Protein AF-0000000086117243 (afdb_homodimer)

Foldseek 3Di:
DDPPPPPPPPPPPPVPPVFDKAFPVRCVVPVVVQCCVVVHPPDDPCVDCQNVCVVVVVVVVVVCVVVVHDDDQLADDQLVPFDPPDDPLRNFQQHWDWDWDADPQKPVRTTTAIDGSDQAGADPVRSHGDNQKGKDFDWDKDKIWGWDADPPHRRIIGTDIDIDIGTDHIDIDGDDD/DDPPPPPPPPPPPPVPPVFDKAFPVRCVVCVVVQCCVPVHPVDDPCVDCQNVCVVVVVVVVVVCVVVVHDDDQLADDQLVPFDPPDDPLRNFQQHWDWDWDADPQKPVRTTTAIDGSDQAGADPVRSHGDNQKGKDFDWDKDKIWGWAADPPHRRIIGTDIDIDIGTDHIDIDGDDD

Nearest PDB structures (foldseek):
  3jvf-assembly1_B  TM=7.921E-01  e=5.673E-09  Homo sapiens
  5nan-assembly2_E  TM=7.181E-01  e=2.702E-09  Homo sapiens
  5hi4-assembly1_A  TM=8.465E-01  e=1.102E-07  Homo sapiens
  6hg4-assembly1_A-2  TM=7.283E-01  e=5.557E-08  Homo sapiens
  4hsa-assembly1_A  TM=7.087E-01  e=8.284E-08  Homo sapiens

Solvent-accessible surface area (backbone atoms only — not comparable to full-atom values): 19875 Å² total; per-residue (Å²): 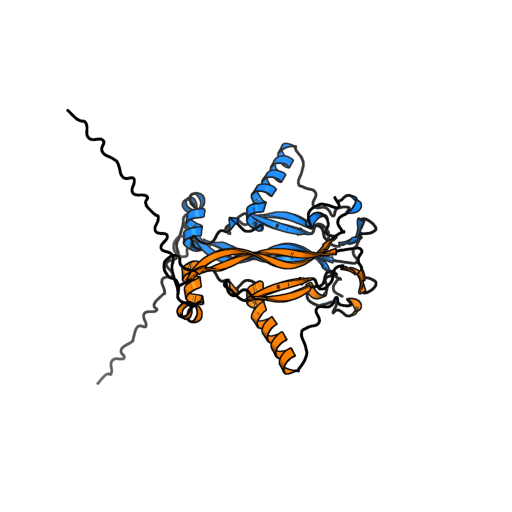136,84,80,77,79,77,78,78,76,76,75,73,74,68,73,73,72,80,69,70,68,38,37,67,68,52,44,72,73,38,44,69,60,49,46,30,69,62,38,21,81,62,58,62,68,67,76,31,64,38,38,57,44,35,65,58,52,51,49,54,52,48,52,30,50,74,70,70,39,72,78,80,82,70,60,59,70,56,51,80,72,41,54,56,78,50,58,67,46,59,31,21,37,24,31,40,49,73,44,78,45,78,41,90,53,33,44,74,35,56,32,37,26,42,40,62,29,37,69,22,22,40,37,85,86,81,15,40,74,35,78,78,28,30,31,41,72,39,68,41,71,44,80,35,32,35,56,37,74,32,96,90,33,92,72,24,29,27,73,42,68,41,77,41,80,40,34,71,40,33,22,37,24,54,61,70,123,135,84,80,77,80,79,78,79,76,77,76,74,75,68,73,73,72,79,70,68,67,38,36,68,68,52,45,71,73,37,44,69,60,48,46,30,71,62,38,22,80,60,58,63,71,68,75,31,65,39,37,56,44,36,66,58,53,51,50,54,53,49,54,30,50,75,69,71,39,72,78,81,81,69,60,60,69,56,52,80,72,42,56,56,79,49,56,68,47,59,30,22,36,23,30,40,48,73,43,80,45,77,40,91,50,34,43,76,36,56,32,36,28,41,40,61,29,37,68,21,21,40,36,85,86,80,14,39,74,35,78,78,29,30,30,41,72,42,69,38,70,44,82,36,32,35,58,37,74,33,95,90,33,91,73,23,29,28,73,43,69,41,76,42,82,39,33,71,41,34,22,38,23,53,59,71,123

Structure (mmCIF, N/CA/C/O backbone):
data_AF-0000000086117243-model_v1
#
loop_
_entity.id
_entity.type
_entity.pdbx_description
1 polymer 'Interleukin 17C'
#
loop_
_atom_site.group_PDB
_atom_site.id
_atom_site.type_symbol
_atom_site.label_atom_id
_atom_site.label_alt_id
_atom_site.label_comp_id
_atom_site.label_asym_id
_atom_site.label_entity_id
_atom_site.label_seq_id
_atom_site.pdbx_PDB_ins_code
_atom_site.Cartn_x
_atom_site.Cartn_y
_atom_site.Cartn_z
_atom_site.occupancy
_atom_site.B_iso_or_equiv
_atom_site.auth_seq_id
_atom_site.auth_comp_id
_atom_site.auth_asym_id
_atom_site.auth_atom_id
_atom_site.pdbx_PDB_model_num
ATOM 1 N N . MET A 1 1 ? 20.203 26.406 63.844 1 31.45 1 MET A N 1
ATOM 2 C CA . MET A 1 1 ? 19.938 27.062 62.562 1 31.45 1 MET A CA 1
ATOM 3 C C . MET A 1 1 ? 19.391 26.062 61.531 1 31.45 1 MET A C 1
ATOM 5 O O . MET A 1 1 ? 20.094 25.125 61.156 1 31.45 1 MET A O 1
ATOM 9 N N . LEU A 1 2 ? 18.062 25.875 61.531 1 35.06 2 LEU A N 1
ATOM 10 C CA . LEU A 1 2 ? 17.234 24.906 60.844 1 35.06 2 LEU A CA 1
ATOM 11 C C . LEU A 1 2 ? 17.203 25.203 59.344 1 35.06 2 LEU A C 1
ATOM 13 O O . LEU A 1 2 ? 16.844 26.297 58.938 1 35.06 2 LEU A O 1
ATOM 17 N N . LYS A 1 3 ? 18.094 24.531 58.531 1 42.69 3 LYS A N 1
ATOM 18 C CA . LYS A 1 3 ? 18.172 24.609 57.062 1 42.69 3 LYS A CA 1
ATOM 19 C C . LYS A 1 3 ? 16.844 24.203 56.406 1 42.69 3 LYS A C 1
ATOM 21 O O . LYS A 1 3 ? 16.344 23.109 56.656 1 42.69 3 LYS A O 1
ATOM 26 N N . GLY A 1 4 ? 15.953 25.188 56.125 1 37.16 4 GLY A N 1
ATOM 27 C CA . GLY A 1 4 ? 14.711 25 55.375 1 37.16 4 GLY A CA 1
ATOM 28 C C . GLY A 1 4 ? 14.906 24.359 54.031 1 37.16 4 GLY A C 1
ATOM 29 O O . GLY A 1 4 ? 15.781 24.766 53.25 1 37.16 4 GLY A O 1
ATOM 30 N N . ARG A 1 5 ? 14.609 22.984 53.938 1 41.94 5 ARG A N 1
ATOM 31 C CA . ARG A 1 5 ? 14.578 22.25 52.688 1 41.94 5 ARG A CA 1
ATOM 32 C C . ARG A 1 5 ? 13.602 22.875 51.688 1 41.94 5 ARG A C 1
ATOM 34 O O . ARG A 1 5 ? 12.414 23.031 52 1 41.94 5 ARG A O 1
ATOM 41 N N . THR A 1 6 ? 14.109 23.797 50.812 1 41.34 6 THR A N 1
ATOM 42 C CA . THR A 1 6 ? 13.305 24.281 49.688 1 41.34 6 THR A CA 1
ATOM 43 C C . THR A 1 6 ? 12.844 23.125 48.812 1 41.34 6 THR A C 1
ATOM 45 O O . THR A 1 6 ? 13.664 22.375 48.281 1 41.34 6 THR A O 1
ATOM 48 N N . THR A 1 7 ? 11.617 22.609 49 1 42.09 7 THR A N 1
ATOM 49 C CA . THR A 1 7 ? 10.992 21.656 48.094 1 42.09 7 THR A CA 1
ATOM 50 C C . THR A 1 7 ? 10.789 22.266 46.719 1 42.09 7 THR A C 1
ATOM 52 O O . THR A 1 7 ? 10.07 23.266 46.562 1 42.09 7 THR A O 1
ATOM 55 N N . VAL A 1 8 ? 11.734 22.094 45.781 1 42.47 8 VAL A N 1
ATOM 56 C CA . VAL A 1 8 ? 11.508 22.438 44.375 1 42.47 8 VAL A CA 1
ATOM 57 C C . VAL A 1 8 ? 10.344 21.625 43.812 1 42.47 8 VAL A C 1
ATOM 59 O O . VAL A 1 8 ? 10.391 20.391 43.812 1 42.47 8 VAL A O 1
ATOM 62 N N . HIS A 1 9 ? 9.109 22.172 43.781 1 43.16 9 HIS A N 1
ATOM 63 C CA . HIS A 1 9 ? 8.023 21.578 43.031 1 43.16 9 HIS A CA 1
ATOM 64 C C . HIS A 1 9 ? 8.383 21.516 41.531 1 43.16 9 HIS A C 1
ATOM 66 O O . HIS A 1 9 ? 8.672 22.531 40.906 1 43.16 9 HIS A O 1
ATOM 72 N N . HIS A 1 10 ? 8.844 20.453 41.062 1 39.94 10 HIS A N 1
ATOM 73 C CA . HIS A 1 10 ? 8.938 20.234 39.625 1 39.94 10 HIS A CA 1
ATOM 74 C C . HIS A 1 10 ? 7.566 20.359 38.969 1 39.94 10 HIS A C 1
ATOM 76 O O . HIS A 1 10 ? 6.656 19.578 39.281 1 39.94 10 HIS A O 1
ATOM 82 N N . LYS A 1 11 ? 7.195 21.578 38.469 1 42.31 11 LYS A N 1
ATOM 83 C CA . LYS A 1 11 ? 6.055 21.656 37.562 1 42.31 11 LYS A CA 1
ATOM 84 C C . LYS A 1 11 ? 6.23 20.734 36.375 1 42.31 11 LYS A C 1
ATOM 86 O O . LYS A 1 11 ? 7.176 20.875 35.594 1 42.31 11 LYS A O 1
ATOM 91 N N . SER A 1 12 ? 5.676 19.547 36.438 1 39.16 12 SER A N 1
ATOM 92 C CA . SER A 1 12 ? 5.527 18.719 35.25 1 39.16 12 SER A CA 1
ATOM 93 C C . SER A 1 12 ? 4.895 19.5 34.125 1 39.16 12 SER A C 1
ATOM 95 O O . SER A 1 12 ? 3.818 20.078 34.281 1 39.16 12 SER A O 1
ATOM 97 N N . HIS A 1 13 ? 5.621 20.188 33.312 1 37.62 13 HIS A N 1
ATOM 98 C CA . HIS A 1 13 ? 5.098 20.625 32.031 1 37.62 13 HIS A CA 1
ATOM 99 C C . HIS A 1 13 ? 4.254 19.547 31.375 1 37.62 13 HIS A C 1
ATOM 101 O O . HIS A 1 13 ? 4.789 18.578 30.812 1 37.62 13 HIS A O 1
ATOM 107 N N . HIS A 1 14 ? 3.078 19.219 31.953 1 38.56 14 HIS A N 1
ATOM 108 C CA . HIS A 1 14 ? 2.168 18.5 31.062 1 38.56 14 HIS A CA 1
ATOM 109 C C . HIS A 1 14 ? 2.117 19.141 29.688 1 38.56 14 HIS A C 1
ATOM 111 O O . HIS A 1 14 ? 1.814 20.344 29.562 1 38.56 14 HIS A O 1
ATOM 117 N N . SER A 1 15 ? 2.988 18.859 28.828 1 41.88 15 SER A N 1
ATOM 118 C CA . SER A 1 15 ? 2.703 19.188 27.438 1 41.88 15 SER A CA 1
ATOM 119 C C . SER A 1 15 ? 1.211 19.078 27.141 1 41.88 15 SER A C 1
ATOM 121 O O . SER A 1 15 ? 0.627 18 27.219 1 41.88 15 SER A O 1
ATOM 123 N N . HIS A 1 16 ? 0.368 19.922 27.625 1 44.25 16 HIS A N 1
ATOM 124 C CA . HIS A 1 16 ? -1.015 20.016 27.172 1 44.25 16 HIS A CA 1
ATOM 125 C C . HIS A 1 16 ? -1.128 19.672 25.688 1 44.25 16 HIS A C 1
ATOM 127 O O . HIS A 1 16 ? -0.797 20.5 24.828 1 44.25 16 HIS A O 1
ATOM 133 N N . HIS A 1 17 ? -0.858 18.469 25.281 1 50.94 17 HIS A N 1
ATOM 134 C CA . HIS A 1 17 ? -1.253 18.078 23.938 1 50.94 17 HIS A CA 1
ATOM 135 C C . HIS A 1 17 ? -2.65 18.578 23.609 1 50.94 17 HIS A C 1
ATOM 137 O O . HIS A 1 17 ? -3.633 18.172 24.234 1 50.94 17 HIS A O 1
ATOM 143 N N . ASN A 1 18 ? -2.898 19.859 23.406 1 59 18 ASN A N 1
ATOM 144 C CA . ASN A 1 18 ? -4.148 20.438 22.922 1 59 18 ASN A CA 1
ATOM 145 C C . ASN A 1 18 ? -4.832 19.5 21.922 1 59 18 ASN A C 1
ATOM 147 O O . ASN A 1 18 ? -4.387 19.375 20.781 1 59 18 ASN A O 1
ATOM 151 N N . HIS A 1 19 ? -5.367 18.422 22.438 1 73.75 19 HIS A N 1
ATOM 152 C CA . HIS A 1 19 ? -6.156 17.5 21.625 1 73.75 19 HIS A CA 1
ATOM 153 C C . HIS A 1 19 ? -7.383 18.203 21.047 1 73.75 19 HIS A C 1
ATOM 155 O O . HIS A 1 19 ? -8.109 18.891 21.766 1 73.75 19 HIS A O 1
ATOM 161 N N . LEU A 1 20 ? -7.461 18.359 19.703 1 86.25 20 LEU A N 1
ATOM 162 C CA . LEU A 1 20 ? -8.688 18.812 19.062 1 86.25 20 LEU A CA 1
ATOM 163 C C . LEU A 1 20 ? -9.82 17.812 19.266 1 86.25 20 LEU A C 1
ATOM 165 O O . LEU A 1 20 ? -9.695 16.641 18.906 1 86.25 20 LEU A O 1
ATOM 169 N N . CYS A 1 21 ? -10.844 18.281 20.062 1 93 21 CYS A N 1
ATOM 170 C CA . CYS A 1 21 ? -12.008 17.438 20.328 1 93 21 CYS A CA 1
ATOM 171 C C . CYS A 1 21 ? -13.195 17.906 19.484 1 93 21 CYS A C 1
ATOM 173 O O . CYS A 1 21 ? -13.391 19.094 19.281 1 93 21 CYS A O 1
ATOM 175 N N . PHE A 1 22 ? -13.969 16.906 19.016 1 94.06 22 PHE A N 1
ATOM 176 C CA . PHE A 1 22 ? -15.117 17.172 18.156 1 94.06 22 PHE A CA 1
ATOM 177 C C . PHE A 1 22 ? -16.328 16.359 18.609 1 94.06 22 PHE A C 1
ATOM 179 O O . PHE A 1 22 ? -16.203 15.227 19.047 1 94.06 22 PHE A O 1
ATOM 186 N N . THR A 1 23 ? -17.469 16.938 18.469 1 93.38 23 THR A N 1
ATOM 187 C CA . THR A 1 23 ? -18.703 16.203 18.719 1 93.38 23 THR A CA 1
ATOM 188 C C . THR A 1 23 ? -19.047 15.312 17.516 1 93.38 23 THR A C 1
ATOM 190 O O . THR A 1 23 ? -18.531 15.523 16.422 1 93.38 23 THR A O 1
ATOM 193 N N . GLU A 1 24 ? -19.922 14.422 17.781 1 92.38 24 GLU A N 1
ATOM 194 C CA . GLU A 1 24 ? -20.391 13.562 16.703 1 92.38 24 GLU A CA 1
ATOM 195 C C . GLU A 1 24 ? -21.016 14.383 15.586 1 92.38 24 GLU A C 1
ATOM 197 O O . GLU A 1 24 ? -20.812 14.094 14.406 1 92.38 24 GLU A O 1
ATOM 202 N N . LYS A 1 25 ? -21.766 15.375 15.945 1 93.88 25 LYS A N 1
ATOM 203 C CA . LYS A 1 25 ? -22.422 16.234 14.969 1 93.88 25 LYS A CA 1
ATOM 204 C C . LYS A 1 25 ? -21.406 17 14.133 1 93.88 25 LYS A C 1
ATOM 206 O O . LYS A 1 25 ? -21.547 17.109 12.914 1 93.88 25 LYS A O 1
ATOM 211 N N . GLU A 1 26 ? -20.375 17.484 14.781 1 93.75 26 GLU A N 1
ATOM 212 C CA . GLU A 1 26 ? -19.312 18.188 14.078 1 93.75 26 GLU A CA 1
ATOM 213 C C . GLU A 1 26 ? -18.594 17.266 13.102 1 93.75 26 GLU A C 1
ATOM 215 O O . GLU A 1 26 ? -18.25 17.672 11.984 1 93.75 26 GLU A O 1
ATOM 220 N N . ILE A 1 27 ? -18.344 16.062 13.523 1 93.75 27 ILE A N 1
ATOM 221 C CA . ILE A 1 27 ? -17.641 15.086 12.703 1 93.75 27 ILE A CA 1
ATOM 222 C C . ILE A 1 27 ? -18.453 14.758 11.461 1 93.75 27 ILE A C 1
ATOM 224 O O . ILE A 1 27 ? -17.922 14.75 10.344 1 93.75 27 ILE A O 1
ATOM 228 N N . GLU A 1 28 ? -19.672 14.625 11.594 1 92.19 28 GLU A N 1
ATOM 229 C CA . GLU A 1 28 ? -20.562 14.289 10.477 1 92.19 28 GLU A CA 1
ATOM 230 C C . GLU A 1 28 ? -20.656 15.438 9.484 1 92.19 28 GLU A C 1
ATOM 232 O O . GLU A 1 28 ? -20.672 15.219 8.273 1 92.19 28 GLU A O 1
ATOM 237 N N . ALA A 1 29 ? -20.641 16.578 10.016 1 93.88 29 ALA A N 1
ATOM 238 C CA . ALA A 1 29 ? -20.875 17.766 9.188 1 93.88 29 ALA A CA 1
ATOM 239 C C . ALA A 1 29 ? -19.594 18.188 8.477 1 93.88 29 ALA A C 1
ATOM 241 O O . ALA A 1 29 ? -19.641 18.75 7.383 1 93.88 29 ALA A O 1
ATOM 242 N N . SER A 1 30 ? -18.438 17.938 9.078 1 94.88 30 SER A N 1
ATOM 243 C CA . SER A 1 30 ? -17.234 18.562 8.57 1 94.88 30 SER A CA 1
ATOM 244 C C . SER A 1 30 ? -16.047 17.609 8.648 1 94.88 30 SER A C 1
ATOM 246 O O . SER A 1 30 ? -14.945 18 9.031 1 94.88 30 SER A O 1
ATOM 248 N N . ILE A 1 31 ? -16.234 16.375 8.352 1 93.75 31 ILE A N 1
ATOM 249 C CA . ILE A 1 31 ? -15.172 15.391 8.516 1 93.75 31 ILE A CA 1
ATOM 250 C C . ILE A 1 31 ? -13.961 15.773 7.668 1 93.75 31 ILE A C 1
ATOM 252 O O . ILE A 1 31 ? -12.812 15.648 8.109 1 93.75 31 ILE A O 1
ATOM 256 N N . GLN A 1 32 ? -14.219 16.297 6.473 1 92.06 32 GLN A N 1
ATOM 257 C CA . GLN A 1 32 ? -13.125 16.641 5.582 1 92.06 32 GLN A CA 1
ATOM 258 C C . GLN A 1 32 ? -12.266 17.75 6.184 1 92.06 32 GLN A C 1
ATOM 260 O O . GLN A 1 32 ? -11.039 17.703 6.105 1 92.06 32 GLN A O 1
ATOM 265 N N . ASP A 1 33 ? -12.945 18.703 6.766 1 93.31 33 ASP A N 1
ATOM 266 C CA . ASP A 1 33 ? -12.227 19.797 7.414 1 93.31 33 ASP A CA 1
ATOM 267 C C . ASP A 1 33 ? -11.445 19.297 8.625 1 93.31 33 ASP A C 1
ATOM 269 O O . ASP A 1 33 ? -10.328 19.75 8.883 1 93.31 33 ASP A O 1
ATOM 273 N N . ILE A 1 34 ? -12.062 18.438 9.281 1 92.75 34 ILE A N 1
ATOM 274 C CA . ILE A 1 34 ? -11.43 17.875 10.469 1 92.75 34 ILE A CA 1
ATOM 275 C C . ILE A 1 34 ? -10.172 17.109 10.07 1 92.75 34 ILE A C 1
ATOM 277 O O . ILE A 1 34 ? -9.133 17.234 10.719 1 92.75 34 ILE A O 1
ATOM 281 N N . VAL A 1 35 ? -10.211 16.344 9.016 1 91.12 35 VAL A N 1
ATOM 282 C CA . VAL A 1 35 ? -9.07 15.578 8.516 1 91.12 35 VAL A CA 1
ATOM 283 C C . VAL A 1 35 ? -7.93 16.531 8.164 1 91.12 35 VAL A C 1
ATOM 285 O O . VAL A 1 35 ? -6.777 16.281 8.531 1 91.12 35 VAL A O 1
ATOM 288 N N . LYS A 1 36 ? -8.32 17.609 7.512 1 90 36 LYS A N 1
ATOM 289 C CA . LYS A 1 36 ? -7.309 18.594 7.152 1 90 36 LYS A CA 1
ATOM 290 C C . LYS A 1 36 ? -6.629 19.172 8.391 1 90 36 LYS A C 1
ATOM 292 O O . LYS A 1 36 ? -5.426 19.438 8.383 1 90 36 LYS A O 1
ATOM 297 N N . GLN A 1 37 ? -7.426 19.344 9.406 1 89 37 GLN A N 1
ATOM 298 C CA . GLN A 1 37 ? -6.879 19.875 10.641 1 89 37 GLN A CA 1
ATOM 299 C C . GLN A 1 37 ? -5.953 18.875 11.32 1 89 37 GLN A C 1
ATOM 301 O O . GLN A 1 37 ? -4.949 19.266 11.93 1 89 37 GLN A O 1
ATOM 306 N N . VAL A 1 38 ? -6.273 17.672 11.172 1 88.94 38 VAL A N 1
ATOM 307 C CA . VAL A 1 38 ? -5.57 16.641 11.93 1 88.94 38 VAL A CA 1
ATOM 308 C C . VAL A 1 38 ? -4.316 16.203 11.172 1 88.94 38 VAL A C 1
ATOM 310 O O . VAL A 1 38 ? -3.238 16.094 11.758 1 88.94 38 VAL A O 1
ATOM 313 N N . VAL A 1 39 ? -4.367 16 9.898 1 90 39 VAL A N 1
ATOM 314 C CA . VAL A 1 39 ? -3.238 15.43 9.172 1 90 39 VAL A CA 1
ATOM 315 C C . VAL A 1 39 ? -2.705 16.438 8.156 1 90 39 VAL A C 1
ATOM 317 O O . VAL A 1 39 ? -1.688 16.203 7.504 1 90 39 VAL A O 1
ATOM 320 N N . GLY A 1 40 ? -3.355 17.5 7.949 1 87.5 40 GLY A N 1
ATOM 321 C CA . GLY A 1 40 ? -2.873 18.547 7.078 1 87.5 40 GLY A CA 1
ATOM 322 C C . GLY A 1 40 ? -3.594 18.594 5.742 1 87.5 40 GLY A C 1
ATOM 323 O O . GLY A 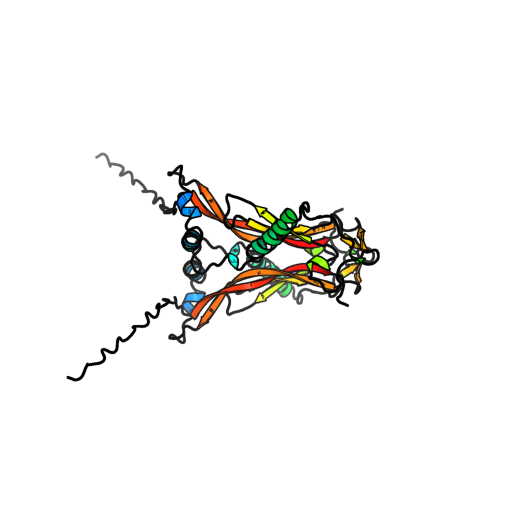1 40 ? -4.141 17.594 5.289 1 87.5 40 GLY A O 1
ATOM 324 N N . LYS A 1 41 ? -3.449 19.703 5.141 1 87.88 41 LYS A N 1
ATOM 325 C CA . LYS A 1 41 ? -4.18 19.984 3.906 1 87.88 41 LYS A CA 1
ATOM 326 C C . LYS A 1 41 ? -3.553 19.25 2.723 1 87.88 41 LYS A C 1
ATOM 328 O O . LYS A 1 41 ? -4.184 19.094 1.677 1 87.88 41 LYS A O 1
ATOM 333 N N . MET A 1 42 ? -2.324 18.797 2.924 1 89.44 42 MET A N 1
ATOM 334 C CA . MET A 1 42 ? -1.59 18.219 1.799 1 89.44 42 MET A CA 1
ATOM 335 C C . MET A 1 42 ? -1.814 16.719 1.714 1 89.44 42 MET A C 1
ATOM 337 O O . MET A 1 42 ? -1.362 16.062 0.767 1 89.44 42 MET A O 1
ATOM 341 N N . VAL A 1 43 ? -2.566 16.203 2.676 1 92.5 43 VAL A N 1
ATOM 342 C CA . VAL A 1 43 ? -2.836 14.773 2.695 1 92.5 43 VAL A CA 1
ATOM 343 C C . VAL A 1 43 ? -4.211 14.5 2.098 1 92.5 43 VAL A C 1
ATOM 345 O O . VAL A 1 43 ? -5.223 15.023 2.58 1 92.5 43 VAL A O 1
ATOM 348 N N . HIS A 1 44 ? -4.23 13.656 1.043 1 93.69 44 HIS A N 1
ATOM 349 C CA . HIS A 1 44 ? -5.461 13.305 0.345 1 93.69 44 HIS A CA 1
ATOM 350 C C . HIS A 1 44 ? -5.715 11.797 0.392 1 93.69 44 HIS A C 1
ATOM 352 O O . HIS A 1 44 ? -5.305 11.07 -0.513 1 93.69 44 HIS A O 1
ATOM 358 N N . LEU A 1 45 ? -6.453 11.383 1.353 1 94.44 45 LEU A N 1
ATOM 359 C CA . LEU A 1 45 ? -6.699 9.961 1.557 1 94.44 45 LEU A CA 1
ATOM 360 C C . LEU A 1 45 ? -7.523 9.383 0.412 1 94.44 45 LEU A C 1
ATOM 362 O O . LEU A 1 45 ? -7.488 8.172 0.163 1 94.44 45 LEU A O 1
ATOM 366 N N . ASP A 1 46 ? -8.25 10.242 -0.303 1 94.56 46 ASP A N 1
ATOM 367 C CA . ASP A 1 46 ? -9.102 9.773 -1.389 1 94.56 46 ASP A CA 1
ATOM 368 C C . ASP A 1 46 ? -8.273 9.406 -2.619 1 94.56 46 ASP A C 1
ATOM 370 O O . ASP A 1 46 ? -8.82 8.922 -3.615 1 94.56 46 ASP A O 1
ATOM 374 N N . ARG A 1 47 ? -6.949 9.562 -2.553 1 96 47 ARG A N 1
ATOM 375 C CA . ARG A 1 47 ? -6.066 9.172 -3.648 1 96 47 ARG A CA 1
ATOM 376 C C . ARG A 1 47 ? -5.645 7.715 -3.527 1 96 47 ARG A C 1
ATOM 378 O O . ARG A 1 47 ? -5.062 7.152 -4.453 1 96 47 ARG A O 1
ATOM 385 N N . TYR A 1 48 ? -5.949 7.09 -2.43 1 97.12 48 TYR A N 1
ATOM 386 C CA . TYR A 1 48 ? -5.613 5.688 -2.215 1 97.12 48 TYR A CA 1
ATOM 387 C C . TYR A 1 48 ? -6.68 4.777 -2.811 1 97.12 48 TYR A C 1
ATOM 389 O O . TYR A 1 48 ? -7.879 5.012 -2.635 1 97.12 48 TYR A O 1
ATOM 397 N N . PRO A 1 49 ? -6.262 3.705 -3.482 1 97 49 PRO A N 1
ATOM 398 C CA . PRO A 1 49 ? -7.23 2.779 -4.07 1 97 49 PRO A CA 1
ATOM 399 C C . PRO A 1 49 ? -8.219 2.225 -3.045 1 97 49 PRO A C 1
ATOM 401 O O . PRO A 1 49 ? -9.398 2.057 -3.348 1 97 49 PRO A O 1
ATOM 404 N N . ALA A 1 50 ? -7.707 1.97 -1.826 1 97.94 50 ALA A N 1
ATOM 405 C CA . ALA A 1 50 ? -8.578 1.426 -0.789 1 97.94 50 ALA A CA 1
ATOM 406 C C . ALA A 1 50 ? -9.758 2.354 -0.523 1 97.94 50 ALA A C 1
ATOM 408 O O . ALA A 1 50 ? -10.789 1.921 -0.005 1 97.94 50 ALA A O 1
ATOM 409 N N . VAL A 1 51 ? -9.617 3.65 -0.901 1 97.75 51 VAL A N 1
ATOM 410 C CA . VAL A 1 51 ? -10.664 4.629 -0.611 1 97.75 51 VAL A CA 1
ATOM 411 C C . VAL A 1 51 ? -11.508 4.871 -1.86 1 97.75 51 VAL A C 1
ATOM 413 O O . VAL A 1 51 ? -12.734 4.727 -1.826 1 97.75 51 VAL A O 1
ATOM 416 N N . TYR A 1 52 ? -10.898 5.121 -3.018 1 97.5 52 TYR A N 1
ATOM 417 C CA . TYR A 1 52 ? -11.672 5.562 -4.168 1 97.5 52 TYR A CA 1
ATOM 418 C C . TYR A 1 52 ? -12.375 4.383 -4.832 1 97.5 52 TYR A C 1
ATOM 420 O O . TYR A 1 52 ? -13.258 4.574 -5.676 1 97.5 52 TYR A O 1
ATOM 428 N N . LEU A 1 53 ? -12.047 3.191 -4.512 1 97.75 53 LEU A N 1
ATOM 429 C CA . LEU A 1 53 ? -12.75 2.033 -5.051 1 97.75 53 LEU A CA 1
ATOM 430 C C . LEU A 1 53 ? -14.086 1.838 -4.352 1 97.75 53 LEU A C 1
ATOM 432 O O . LEU A 1 53 ? -14.984 1.176 -4.887 1 97.75 53 LEU A O 1
ATOM 436 N N . VAL A 1 54 ? -14.281 2.383 -3.166 1 98.31 54 VAL A N 1
ATOM 437 C CA . VAL A 1 54 ? -15.438 2.105 -2.314 1 98.31 54 VAL A CA 1
ATOM 438 C C . VAL A 1 54 ? -16.719 2.547 -3.018 1 98.31 54 VAL A C 1
ATOM 440 O O . VAL A 1 54 ? -17.672 1.771 -3.137 1 98.31 54 VAL A O 1
ATOM 443 N N . PRO A 1 55 ? -16.781 3.771 -3.545 1 97.69 55 PRO A N 1
ATOM 444 C CA . PRO A 1 55 ? -18.016 4.156 -4.223 1 97.69 55 PRO A CA 1
ATOM 445 C C . PRO A 1 55 ? -18.375 3.23 -5.383 1 97.69 55 PRO A C 1
ATOM 447 O O . PRO A 1 55 ? -19.547 2.975 -5.641 1 97.69 55 PRO A O 1
ATOM 450 N N . HIS A 1 56 ? -17.391 2.762 -6.141 1 96.25 56 HIS A N 1
ATOM 451 C CA . HIS A 1 56 ? -17.625 1.833 -7.238 1 96.25 56 HIS A CA 1
ATOM 452 C C . HIS A 1 56 ? -18.203 0.516 -6.73 1 96.25 56 HIS A C 1
ATOM 454 O O . HIS A 1 56 ? -19.156 -0.016 -7.309 1 96.25 56 HIS A O 1
ATOM 460 N N . LEU A 1 57 ? -17.609 0.034 -5.641 1 96.31 57 LEU A N 1
ATOM 461 C CA . LEU A 1 57 ? -18.078 -1.211 -5.047 1 96.31 57 LEU A CA 1
ATOM 462 C C . LEU A 1 57 ? -19.5 -1.056 -4.523 1 96.31 57 LEU A C 1
ATOM 464 O O . LEU A 1 57 ? -20.328 -1.952 -4.691 1 96.31 57 LEU A O 1
ATOM 468 N N . GLU A 1 58 ? -19.797 0.065 -3.873 1 96.56 58 GLU A N 1
ATOM 469 C CA . GLU A 1 58 ? -21.141 0.338 -3.377 1 96.56 58 GLU A CA 1
ATOM 470 C C . GLU A 1 58 ? -22.156 0.377 -4.516 1 96.56 58 GLU A C 1
ATOM 472 O O . GLU A 1 58 ? -23.266 -0.119 -4.375 1 96.56 58 GLU A O 1
ATOM 477 N N . ASP A 1 59 ? -21.766 0.937 -5.613 1 95.75 59 ASP A N 1
ATOM 478 C CA . ASP A 1 59 ? -22.641 0.988 -6.781 1 95.75 59 ASP A CA 1
ATOM 479 C C . ASP A 1 59 ? -22.984 -0.417 -7.273 1 95.75 59 ASP A C 1
ATOM 481 O O . ASP A 1 59 ? -24.141 -0.71 -7.57 1 95.75 59 ASP A O 1
ATOM 485 N N . ILE A 1 60 ? -22.016 -1.223 -7.359 1 92.88 60 ILE A N 1
ATOM 486 C CA . ILE A 1 60 ? -22.219 -2.6 -7.801 1 92.88 60 ILE A CA 1
ATOM 487 C C . ILE A 1 60 ? -23.172 -3.316 -6.855 1 92.88 60 ILE A C 1
ATOM 489 O O . ILE A 1 60 ? -24.109 -3.99 -7.305 1 92.88 60 ILE A O 1
ATOM 493 N N . LEU A 1 61 ? -23.016 -3.148 -5.555 1 93.12 61 LEU A N 1
ATOM 494 C CA . LEU A 1 61 ? -23.844 -3.797 -4.551 1 93.12 61 LEU A CA 1
ATOM 495 C C . LEU A 1 61 ? -25.281 -3.271 -4.609 1 93.12 61 LEU A C 1
ATOM 497 O O . LEU A 1 61 ? -26.234 -4.043 -4.492 1 93.12 61 LEU A O 1
ATOM 501 N N . ASN A 1 62 ? -25.375 -2.016 -4.82 1 93.94 62 ASN A N 1
ATOM 502 C CA . ASN A 1 62 ? -26.703 -1.406 -4.902 1 93.94 62 ASN A CA 1
ATOM 503 C C . ASN A 1 62 ? -27.469 -1.891 -6.129 1 93.94 62 ASN A C 1
ATOM 505 O O . ASN A 1 62 ? -28.672 -2.148 -6.055 1 93.94 62 ASN A O 1
ATOM 509 N N . ARG A 1 63 ? -26.797 -1.981 -7.188 1 93.56 63 ARG A N 1
ATOM 510 C CA . ARG A 1 63 ? -27.422 -2.492 -8.406 1 93.56 63 ARG A CA 1
ATOM 511 C C . ARG A 1 63 ? -27.891 -3.928 -8.219 1 93.56 63 ARG A C 1
ATOM 513 O O . ARG A 1 63 ? -29 -4.281 -8.648 1 93.56 63 ARG A O 1
ATOM 520 N N . ARG A 1 64 ? -27.094 -4.711 -7.574 1 91.75 64 ARG A N 1
ATOM 521 C CA . ARG A 1 64 ? -27.453 -6.098 -7.309 1 91.75 64 ARG A CA 1
ATOM 522 C C . ARG A 1 64 ? -28.672 -6.18 -6.398 1 91.75 64 ARG A C 1
ATOM 524 O O . ARG A 1 64 ? -29.547 -7.02 -6.602 1 91.75 64 ARG A O 1
ATOM 531 N N . ARG A 1 65 ? -28.75 -5.355 -5.441 1 91.62 65 ARG A N 1
ATOM 532 C CA . ARG A 1 65 ? -29.875 -5.32 -4.516 1 91.62 65 ARG A CA 1
ATOM 533 C C . ARG A 1 65 ? -31.172 -4.914 -5.23 1 91.62 65 ARG A C 1
ATOM 535 O O . ARG A 1 65 ? -32.219 -5.516 -5.016 1 91.62 65 ARG A O 1
ATOM 542 N N . ARG A 1 66 ? -31.094 -3.973 -6.09 1 93.06 66 ARG A N 1
ATOM 543 C CA . ARG A 1 66 ? -32.25 -3.498 -6.844 1 93.06 66 ARG A CA 1
ATOM 544 C C . ARG A 1 66 ? -32.812 -4.598 -7.738 1 93.06 66 ARG A C 1
ATOM 546 O O . ARG A 1 66 ? -34.031 -4.727 -7.891 1 93.06 66 ARG A O 1
ATOM 553 N N . LYS A 1 67 ? -31.938 -5.348 -8.273 1 93.5 67 LYS A N 1
ATOM 554 C CA . LYS A 1 67 ? -32.312 -6.434 -9.164 1 93.5 67 LYS A CA 1
ATOM 555 C C . LYS A 1 67 ? -32.688 -7.691 -8.375 1 93.5 67 LYS A C 1
ATOM 557 O O . LYS A 1 67 ? -32.938 -8.75 -8.961 1 93.5 67 LYS A O 1
ATOM 562 N N . ARG A 1 68 ? -32.625 -7.625 -7.07 1 90.12 68 ARG A N 1
ATOM 563 C CA . ARG A 1 68 ? -32.969 -8.703 -6.145 1 90.12 68 ARG A CA 1
ATOM 564 C C . ARG A 1 68 ? -32 -9.875 -6.305 1 90.12 68 ARG A C 1
ATOM 566 O O . ARG A 1 68 ? -32.438 -11.039 -6.285 1 90.12 68 ARG A O 1
ATOM 573 N N . ARG A 1 69 ? -30.891 -9.359 -6.668 1 81.94 69 ARG A N 1
ATOM 574 C CA . ARG A 1 69 ? -29.812 -10.359 -6.711 1 81.94 69 ARG A CA 1
ATOM 575 C C . ARG A 1 69 ? -29.078 -10.43 -5.375 1 81.94 69 ARG A C 1
ATOM 577 O O . ARG A 1 69 ? -28.969 -9.43 -4.668 1 81.94 69 ARG A O 1
ATOM 584 N N . GLY A 1 70 ? -28.906 -11.492 -4.859 1 77.81 70 GLY A N 1
ATOM 585 C CA . GLY A 1 70 ? -28.203 -11.656 -3.59 1 77.81 70 GLY A CA 1
ATOM 586 C C . GLY A 1 70 ? -26.797 -11.109 -3.607 1 77.81 70 GLY A C 1
ATOM 587 O O . GLY A 1 70 ? -26.422 -10.359 -4.516 1 77.81 70 GLY A O 1
ATOM 588 N N . GLU A 1 71 ? -26 -11.32 -2.545 1 77.38 71 GLU A N 1
ATOM 589 C CA . GLU A 1 71 ? -24.609 -10.891 -2.42 1 77.38 71 GLU A CA 1
ATOM 590 C C . GLU A 1 71 ? -23.734 -11.523 -3.504 1 77.38 71 GLU A C 1
ATOM 592 O O . GLU A 1 71 ? -24.031 -12.625 -3.979 1 77.38 71 GLU A O 1
ATOM 597 N N . PRO A 1 72 ? -22.828 -10.719 -3.938 1 75.88 72 PRO A N 1
ATOM 598 C CA . PRO A 1 72 ? -21.938 -11.297 -4.945 1 75.88 72 PRO A CA 1
ATOM 599 C C . PRO A 1 72 ? -21.359 -12.641 -4.52 1 75.88 72 PRO A C 1
ATOM 601 O O . PRO A 1 72 ? -21.078 -12.852 -3.334 1 75.88 72 PRO A O 1
ATOM 604 N N . ASP A 1 73 ? -21.328 -13.586 -5.508 1 78.19 73 ASP A N 1
ATOM 605 C CA . ASP A 1 73 ? -20.719 -14.883 -5.262 1 78.19 73 ASP A CA 1
ATOM 606 C C . ASP A 1 73 ? -19.203 -14.75 -5.121 1 78.19 73 ASP A C 1
ATOM 608 O O . ASP A 1 73 ? -18.516 -14.375 -6.074 1 78.19 73 ASP A O 1
ATOM 612 N N . ASN A 1 74 ? -18.656 -14.891 -3.926 1 81.88 74 ASN A N 1
ATOM 613 C CA . ASN A 1 74 ? -17.219 -14.828 -3.654 1 81.88 74 ASN A CA 1
ATOM 614 C C . ASN A 1 74 ? -16.594 -16.219 -3.654 1 81.88 74 ASN A C 1
ATOM 616 O O . ASN A 1 74 ? -15.664 -16.484 -2.889 1 81.88 74 ASN A O 1
ATOM 620 N N . SER A 1 75 ? -17.234 -17.031 -4.57 1 87.75 75 SER A N 1
ATOM 621 C CA . SER A 1 75 ? -16.703 -18.375 -4.684 1 87.75 75 SER A CA 1
ATOM 622 C C . SER A 1 75 ? -15.492 -18.406 -5.617 1 87.75 75 SER A C 1
ATOM 624 O O . SER A 1 75 ? -15.297 -17.5 -6.426 1 87.75 75 SER A O 1
ATOM 626 N N . CYS A 1 76 ? -14.695 -19.438 -5.441 1 92.25 76 CYS A N 1
ATOM 627 C CA . CYS A 1 76 ? -13.531 -19.625 -6.301 1 92.25 76 CYS A CA 1
ATOM 628 C C . CYS A 1 76 ? -13.961 -19.844 -7.746 1 92.25 76 CYS A C 1
ATOM 630 O O . CYS A 1 76 ? -14.688 -20.797 -8.047 1 92.25 76 CYS A O 1
ATOM 632 N N . PRO A 1 77 ? -13.523 -18.922 -8.594 1 89.19 77 PRO A N 1
ATOM 633 C CA . PRO A 1 77 ? -13.992 -19.016 -9.984 1 89.19 77 PRO A CA 1
ATOM 634 C C . PRO A 1 77 ? -13.281 -20.109 -10.773 1 89.19 77 PRO A C 1
ATOM 636 O O . PRO A 1 77 ? -12.266 -20.641 -10.32 1 89.19 77 PRO A O 1
ATOM 639 N N . ASN A 1 78 ? -13.984 -20.5 -11.938 1 82.94 78 ASN A N 1
ATOM 640 C CA . ASN A 1 78 ? -13.312 -21.281 -12.961 1 82.94 78 ASN A CA 1
ATOM 641 C C . ASN A 1 78 ? -12.625 -20.391 -13.992 1 82.94 78 ASN A C 1
ATOM 643 O O . ASN A 1 78 ? -13.273 -19.609 -14.68 1 82.94 78 ASN A O 1
ATOM 647 N N . LEU A 1 79 ? -11.305 -20.375 -13.969 1 76.19 79 LEU A N 1
ATOM 648 C CA . LEU A 1 79 ? -10.508 -19.453 -14.773 1 76.19 79 LEU A CA 1
ATOM 649 C C . LEU A 1 79 ? -10.68 -19.75 -16.266 1 76.19 79 LEU A C 1
ATOM 651 O O . LEU A 1 79 ? -10.461 -18.859 -17.094 1 76.19 79 LEU A O 1
ATOM 655 N N . GLN A 1 80 ? -11.008 -20.891 -16.734 1 66.31 80 GLN A N 1
ATOM 656 C CA . GLN A 1 80 ? -11.25 -21.141 -18.156 1 66.31 80 GLN A CA 1
ATOM 657 C C . GLN A 1 80 ? -12.352 -20.234 -18.688 1 66.31 80 GLN A C 1
ATOM 659 O O . GLN A 1 80 ? -12.391 -19.938 -19.891 1 66.31 80 GLN A O 1
ATOM 664 N N . SER A 1 81 ? -13.031 -19.688 -17.75 1 60.72 81 SER A N 1
ATOM 665 C CA . SER A 1 81 ? -14.141 -18.812 -18.125 1 60.72 81 SER A CA 1
ATOM 666 C C . SER A 1 81 ? -13.742 -17.344 -18.016 1 60.72 81 SER A C 1
ATOM 668 O O . SER A 1 81 ? -14.469 -16.469 -18.484 1 60.72 81 SER A O 1
ATOM 670 N N . SER A 1 82 ? -12.617 -17.125 -17.453 1 59.41 82 SER A N 1
ATOM 671 C CA . SER A 1 82 ? -12.234 -15.75 -17.172 1 59.41 82 SER A CA 1
ATOM 672 C C . SER A 1 82 ? -11.656 -15.078 -18.406 1 59.41 82 SER A C 1
ATOM 674 O O . SER A 1 82 ? -11.086 -15.742 -19.266 1 59.41 82 SER A O 1
ATOM 676 N N . GLN A 1 83 ? -11.938 -13.828 -18.516 1 60.47 83 GLN A N 1
ATOM 677 C CA . GLN A 1 83 ? -11.5 -13.031 -19.656 1 60.47 83 GLN A CA 1
ATOM 678 C C . GLN A 1 83 ? -9.984 -12.883 -19.688 1 60.47 83 GLN A C 1
ATOM 680 O O . GLN A 1 83 ? -9.391 -12.383 -18.719 1 60.47 83 GLN A O 1
ATOM 685 N N . GLU A 1 84 ? -9.328 -13.391 -20.703 1 65.44 84 GLU A N 1
ATOM 686 C CA . GLU A 1 84 ? -7.883 -13.383 -20.906 1 65.44 84 GLU A CA 1
ATOM 687 C C . GLU A 1 84 ? -7.336 -11.961 -20.891 1 65.44 84 GLU A C 1
ATOM 689 O O . GLU A 1 84 ? -6.152 -11.742 -20.609 1 65.44 84 GLU A O 1
ATOM 694 N N . ASN A 1 85 ? -8.273 -11.016 -21.016 1 74.81 85 ASN A N 1
ATOM 695 C CA . ASN A 1 85 ? -7.773 -9.648 -21.125 1 74.81 85 ASN A CA 1
ATOM 696 C C . ASN A 1 85 ? -8.312 -8.766 -20 1 74.81 85 ASN A C 1
ATOM 698 O O . ASN A 1 85 ? -8.328 -7.539 -20.125 1 74.81 85 ASN A O 1
ATOM 702 N N . GLY A 1 86 ? -8.617 -9.398 -19 1 84.19 86 GLY A N 1
ATOM 703 C CA . GLY A 1 86 ? -9.141 -8.648 -17.875 1 84.19 86 GLY A CA 1
ATOM 704 C C . GLY A 1 86 ? -8.055 -8.086 -16.969 1 84.19 86 GLY A C 1
ATOM 705 O O . GLY A 1 86 ? -6.871 -8.156 -17.312 1 84.19 86 GLY A O 1
ATOM 706 N N . PRO A 1 87 ? -8.5 -7.461 -15.984 1 90.56 87 PRO A N 1
ATOM 707 C CA . PRO A 1 87 ? -7.531 -6.941 -15.016 1 90.56 87 PRO A CA 1
ATOM 708 C C . PRO A 1 87 ? -6.75 -8.047 -14.312 1 90.56 87 PRO A C 1
ATOM 710 O O . PRO A 1 87 ? -7.113 -9.227 -14.414 1 90.56 87 PRO A O 1
ATOM 713 N N . ILE A 1 88 ? -5.727 -7.699 -13.594 1 93.12 88 ILE A N 1
ATOM 714 C CA . ILE A 1 88 ? -4.793 -8.617 -12.953 1 93.12 88 ILE A CA 1
ATOM 715 C C . ILE A 1 88 ? -5.551 -9.531 -11.992 1 93.12 88 ILE A C 1
ATOM 717 O O . ILE A 1 88 ? -5.281 -10.734 -11.922 1 93.12 88 ILE A O 1
ATOM 721 N N . HIS A 1 89 ? -6.5 -8.977 -11.258 1 93.56 89 HIS A N 1
ATOM 722 C CA . HIS A 1 89 ? -7.164 -9.766 -10.227 1 93.56 89 HIS A CA 1
ATOM 723 C C . HIS A 1 89 ? -8.047 -10.852 -10.836 1 93.56 89 HIS A C 1
ATOM 725 O O . HIS A 1 89 ? -8.328 -11.867 -10.195 1 93.56 89 HIS A O 1
ATOM 731 N N . ASP A 1 90 ? -8.43 -10.695 -12.156 1 90.44 90 ASP A N 1
ATOM 732 C CA . ASP A 1 90 ? -9.242 -11.68 -12.867 1 90.44 90 ASP A CA 1
ATOM 733 C C . ASP A 1 90 ? -8.359 -12.727 -13.547 1 90.44 90 ASP A C 1
ATOM 735 O O . ASP A 1 90 ? -8.797 -13.859 -13.766 1 90.44 90 ASP A O 1
ATOM 739 N N . ARG A 1 91 ? -7.199 -12.359 -13.828 1 93.25 91 ARG A N 1
ATOM 740 C CA . ARG A 1 91 ? -6.309 -13.25 -14.57 1 93.25 91 ARG A CA 1
ATOM 741 C C . ARG A 1 91 ? -5.387 -14.016 -13.625 1 93.25 91 ARG A C 1
ATOM 743 O O . ARG A 1 91 ? -4.707 -14.953 -14.047 1 93.25 91 ARG A O 1
ATOM 750 N N . SER A 1 92 ? -5.363 -13.609 -12.398 1 96.12 92 SER A N 1
ATOM 751 C CA . SER A 1 92 ? -4.496 -14.25 -11.414 1 96.12 92 SER A CA 1
ATOM 752 C C . SER A 1 92 ? -4.969 -15.664 -11.102 1 96.12 92 SER A C 1
ATOM 754 O O . SER A 1 92 ? -6.172 -15.906 -10.984 1 96.12 92 SER A O 1
ATOM 756 N N . ILE A 1 93 ? -3.977 -16.594 -10.898 1 96.06 93 ILE A N 1
ATOM 757 C CA . ILE A 1 93 ? -4.344 -17.938 -10.469 1 96.06 93 ILE A CA 1
ATOM 758 C C . ILE A 1 93 ? -4.648 -17.922 -8.977 1 96.06 93 ILE A C 1
ATOM 760 O O . ILE A 1 93 ? -5.008 -18.953 -8.406 1 96.06 93 ILE A O 1
ATOM 764 N N . SER A 1 94 ? -4.48 -16.891 -8.328 1 96.94 94 SER A N 1
ATOM 765 C CA . SER A 1 94 ? -5.027 -16.531 -7.023 1 96.94 94 SER A CA 1
ATOM 766 C C . SER A 1 94 ? -6 -15.367 -7.133 1 96.94 94 SER A C 1
ATOM 768 O O . SER A 1 94 ? -5.711 -14.266 -6.652 1 96.94 94 SER A O 1
ATOM 770 N N . PRO A 1 95 ? -7.125 -15.625 -7.746 1 95.94 95 PRO A N 1
ATOM 771 C CA . PRO A 1 95 ? -8.039 -14.516 -8.016 1 95.94 95 PRO A CA 1
ATOM 772 C C . PRO A 1 95 ? -8.555 -13.852 -6.746 1 95.94 95 PRO A C 1
ATOM 774 O O . PRO A 1 95 ? -8.664 -14.5 -5.703 1 95.94 95 PRO A O 1
ATOM 777 N N . TRP A 1 96 ? -8.828 -12.562 -6.875 1 96.25 96 TRP A N 1
ATOM 778 C CA . TRP A 1 96 ? -9.398 -11.859 -5.734 1 96.25 96 TRP A CA 1
ATOM 779 C C . TRP A 1 96 ? -10.438 -10.844 -6.184 1 96.25 96 TRP A C 1
ATOM 781 O O . TRP A 1 96 ? -10.492 -10.477 -7.363 1 96.25 96 TRP A O 1
ATOM 791 N N . SER A 1 97 ? -11.258 -10.547 -5.301 1 95.19 97 SER A N 1
ATOM 792 C CA . SER A 1 97 ? -12.195 -9.438 -5.422 1 95.19 97 SER A CA 1
ATOM 793 C C . SER A 1 97 ? -12.023 -8.438 -4.281 1 95.19 97 SER A C 1
ATOM 795 O O . SER A 1 97 ? -11.195 -8.648 -3.391 1 95.19 97 SER A O 1
ATOM 797 N N . TYR A 1 98 ? -12.695 -7.34 -4.402 1 96 98 TYR A N 1
ATOM 798 C CA . TYR A 1 98 ? -12.641 -6.352 -3.332 1 96 98 TYR A CA 1
ATOM 799 C C . TYR A 1 98 ? -13.93 -6.359 -2.516 1 96 98 TYR A C 1
ATOM 801 O O . TYR A 1 98 ? -15.023 -6.484 -3.072 1 96 98 TYR A O 1
ATOM 809 N N . ARG A 1 99 ? -13.75 -6.324 -1.275 1 96.5 99 ARG A N 1
ATOM 810 C CA . ARG A 1 99 ? -14.867 -6.156 -0.357 1 96.5 99 ARG A CA 1
ATOM 811 C C . ARG A 1 99 ? -14.742 -4.855 0.428 1 96.5 99 ARG A C 1
ATOM 813 O O . ARG A 1 99 ? -13.641 -4.348 0.623 1 96.5 99 ARG A O 1
ATOM 820 N N . ILE A 1 100 ? -15.859 -4.344 0.864 1 97.44 100 ILE A N 1
ATOM 821 C CA . ILE A 1 100 ? -15.844 -3.137 1.685 1 97.44 100 ILE A CA 1
ATOM 822 C C . ILE A 1 100 ? -15.664 -3.514 3.152 1 97.44 100 ILE A C 1
ATOM 824 O O . ILE A 1 100 ? -16.484 -4.234 3.723 1 97.44 100 ILE A O 1
ATOM 828 N N . ASP A 1 101 ? -14.594 -3.176 3.732 1 98.44 101 ASP A N 1
ATOM 829 C CA . ASP A 1 101 ? -14.375 -3.285 5.172 1 98.44 101 ASP A CA 1
ATOM 830 C C . ASP A 1 101 ? -14.906 -2.051 5.902 1 98.44 101 ASP A C 1
ATOM 832 O O . ASP A 1 101 ? -14.555 -0.922 5.551 1 98.44 101 ASP A O 1
ATOM 836 N N . ILE A 1 102 ? -15.688 -2.256 6.914 1 98.25 102 ILE A N 1
ATOM 837 C CA . ILE A 1 102 ? -16.328 -1.144 7.609 1 98.25 102 ILE A CA 1
ATOM 838 C C . ILE A 1 102 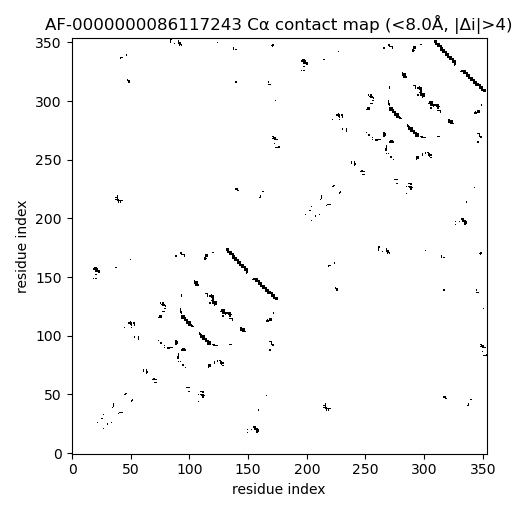? -15.844 -1.102 9.062 1 98.25 102 ILE A C 1
ATOM 840 O O . ILE A 1 102 ? -15.875 -2.117 9.758 1 98.25 102 ILE A O 1
ATOM 844 N N . ASP A 1 103 ? -15.414 -0.013 9.477 1 97.81 103 ASP A N 1
ATOM 845 C CA . ASP A 1 103 ? -15.039 0.287 10.852 1 97.81 103 ASP A CA 1
ATOM 846 C C . ASP A 1 103 ? -15.508 1.683 11.258 1 97.81 103 ASP A C 1
ATOM 848 O O . ASP A 1 103 ? -14.992 2.686 10.766 1 97.81 103 ASP A O 1
ATOM 852 N N . GLU A 1 104 ? -16.391 1.807 12.148 1 94.31 104 GLU A N 1
ATOM 853 C CA . GLU A 1 104 ? -17.016 3.072 12.516 1 94.31 104 GLU A CA 1
ATOM 854 C C . GLU A 1 104 ? -16.062 3.949 13.32 1 94.31 104 GLU A C 1
ATOM 856 O O . GLU A 1 104 ? -16.281 5.152 13.461 1 94.31 104 GLU A O 1
ATOM 861 N N . SER A 1 105 ? -15.07 3.381 13.867 1 94.88 105 SER A N 1
ATOM 862 C CA . SER A 1 105 ? -14.148 4.125 14.719 1 94.88 105 SER A CA 1
ATOM 863 C C . SER A 1 105 ? -12.922 4.59 13.938 1 94.88 105 SER A C 1
ATOM 865 O O . SER A 1 105 ? -11.938 5.039 14.531 1 94.88 105 SER A O 1
ATOM 867 N N . ARG A 1 106 ? -12.984 4.457 12.656 1 96.56 106 ARG A N 1
ATOM 868 C CA . ARG A 1 106 ? -11.859 4.883 11.836 1 96.56 106 ARG A CA 1
ATOM 869 C C . ARG A 1 106 ? -12.32 5.816 10.719 1 96.56 106 ARG A C 1
ATOM 871 O O . ARG A 1 106 ? -13.492 5.816 10.352 1 96.56 106 ARG A O 1
ATOM 878 N N . TYR A 1 107 ? -11.477 6.738 10.352 1 95.5 107 TYR A N 1
ATOM 879 C CA . TYR A 1 107 ? -11.664 7.488 9.117 1 95.5 107 TYR A CA 1
ATOM 880 C C . TYR A 1 107 ? -10.547 7.199 8.125 1 95.5 107 TYR A C 1
ATOM 882 O O . TYR A 1 107 ? -9.367 7.32 8.469 1 95.5 107 TYR A O 1
ATOM 890 N N . PRO A 1 108 ? -10.805 6.965 6.84 1 97 108 PRO A N 1
ATOM 891 C CA . PRO A 1 108 ? -12.109 6.688 6.238 1 97 108 PRO A CA 1
ATOM 892 C C . PRO A 1 108 ? -12.797 5.469 6.852 1 97 108 PRO A C 1
ATOM 894 O O . PRO A 1 108 ? -12.141 4.461 7.129 1 97 108 PRO A O 1
ATOM 897 N N . GLN A 1 109 ? -14.008 5.48 6.992 1 96.94 109 GLN A N 1
ATOM 898 C CA . GLN A 1 109 ? -14.766 4.422 7.645 1 96.94 109 GLN A CA 1
ATOM 899 C C . GLN A 1 109 ? -14.836 3.172 6.77 1 96.94 109 GLN A C 1
ATOM 901 O O . GLN A 1 109 ? -14.875 2.051 7.281 1 96.94 109 GLN A O 1
ATOM 906 N N . LYS A 1 110 ? -14.992 3.422 5.531 1 98.31 110 LYS A N 1
ATOM 907 C CA . LYS A 1 110 ? -15.086 2.334 4.562 1 98.31 110 LYS A CA 1
ATOM 908 C C . LYS A 1 110 ? -13.82 2.246 3.715 1 98.31 110 LYS A C 1
ATOM 910 O O . LYS A 1 110 ? -13.344 3.258 3.195 1 98.31 110 LYS A O 1
ATOM 915 N N . LEU A 1 111 ? -13.234 1.058 3.664 1 98.69 111 LEU A N 1
ATOM 916 C CA . LEU A 1 111 ? -12.07 0.787 2.83 1 98.69 111 LEU A CA 1
ATOM 917 C C . LEU A 1 111 ? -12.289 -0.454 1.972 1 98.69 111 LEU A C 1
ATOM 919 O O . LEU A 1 111 ? -12.961 -1.396 2.396 1 98.69 111 LEU A O 1
ATOM 923 N N . ALA A 1 112 ? -11.758 -0.425 0.786 1 98.56 112 ALA A N 1
ATOM 924 C CA . ALA A 1 112 ? -11.758 -1.607 -0.072 1 98.56 112 ALA A CA 1
ATOM 925 C C . ALA A 1 112 ? -10.594 -2.537 0.275 1 98.56 112 ALA A C 1
ATOM 927 O O . ALA A 1 112 ? -9.43 -2.121 0.262 1 98.56 112 ALA A O 1
ATOM 928 N N . PHE A 1 113 ? -10.898 -3.76 0.614 1 98.38 113 PHE A N 1
ATOM 929 C CA . PHE A 1 113 ? -9.922 -4.801 0.923 1 98.38 113 PHE A CA 1
ATOM 930 C C . PHE A 1 113 ? -9.945 -5.895 -0.138 1 98.38 113 PHE A C 1
ATOM 932 O O . PHE A 1 113 ? -11.016 -6.391 -0.505 1 98.38 113 PHE A O 1
ATOM 939 N N . ALA A 1 114 ? -8.789 -6.215 -0.619 1 97.94 114 ALA A N 1
ATOM 940 C CA . ALA A 1 114 ? -8.727 -7.398 -1.475 1 97.94 114 ALA A CA 1
ATOM 941 C C . ALA A 1 114 ? -9.031 -8.664 -0.683 1 97.94 114 ALA A C 1
ATOM 943 O O . ALA A 1 114 ? -8.586 -8.82 0.456 1 97.94 114 ALA A O 1
ATOM 944 N N . GLN A 1 115 ? -9.805 -9.531 -1.242 1 97.31 115 GLN A N 1
ATOM 945 C CA . GLN A 1 115 ? -10.133 -10.828 -0.66 1 97.31 115 GLN A CA 1
ATOM 946 C C . GLN A 1 115 ? -9.828 -11.961 -1.635 1 97.31 115 GLN A C 1
ATOM 948 O O . GLN A 1 115 ? -10.383 -12 -2.736 1 97.31 115 GLN A O 1
ATOM 953 N N . CYS A 1 116 ? -8.984 -12.883 -1.184 1 97.62 116 CYS A N 1
ATOM 954 C CA . CYS A 1 116 ? -8.695 -14.039 -2.023 1 97.62 116 CYS A CA 1
ATOM 955 C C . CYS A 1 116 ? -9.914 -14.945 -2.158 1 97.62 116 CYS A C 1
ATOM 957 O O . CYS A 1 116 ? -10.508 -15.344 -1.155 1 97.62 116 CYS A O 1
ATOM 959 N N . LEU A 1 117 ? -10.211 -15.273 -3.359 1 96.44 117 LEU A N 1
ATOM 960 C CA . LEU A 1 117 ? -11.469 -15.953 -3.625 1 96.44 117 LEU A CA 1
ATOM 961 C C . LEU A 1 117 ? -11.328 -17.453 -3.414 1 96.44 117 LEU A C 1
ATOM 963 O O . LEU A 1 117 ? -12.328 -18.156 -3.258 1 96.44 117 LEU A O 1
ATOM 967 N N . CYS A 1 118 ? -10.125 -18 -3.443 1 96.44 118 CYS A N 1
ATOM 968 C CA . CYS A 1 118 ? -9.852 -19.422 -3.264 1 96.44 118 CYS A CA 1
ATOM 969 C C . CYS A 1 118 ? -8.961 -19.656 -2.053 1 96.44 118 CYS A C 1
ATOM 971 O O . CYS A 1 118 ? -8.219 -18.766 -1.642 1 96.44 118 CYS A O 1
ATOM 973 N N . SER A 1 119 ? -9.086 -20.891 -1.419 1 96.12 119 SER A N 1
ATOM 974 C CA . SER A 1 119 ? -8.125 -21.312 -0.406 1 96.12 119 SER A CA 1
ATOM 975 C C . SER A 1 119 ? -6.812 -21.75 -1.042 1 96.12 119 SER A C 1
ATOM 977 O O . SER A 1 119 ? -5.73 -21.438 -0.54 1 96.12 119 SER A O 1
ATOM 979 N N . GLY A 1 120 ? -6.996 -22.531 -2.109 1 97.06 120 GLY A N 1
ATOM 980 C CA . GLY A 1 120 ? -5.859 -22.891 -2.936 1 97.06 120 GLY A CA 1
ATOM 981 C C . GLY A 1 120 ? -5.637 -21.953 -4.102 1 97.06 120 GLY A C 1
ATOM 982 O O . GLY A 1 120 ? -5.867 -20.75 -3.982 1 97.06 120 GLY A O 1
ATOM 983 N N . CYS A 1 121 ? -5.008 -22.422 -5.16 1 97 121 CYS A N 1
ATOM 984 C CA . CYS A 1 121 ? -4.816 -21.656 -6.387 1 97 121 CYS A CA 1
ATOM 985 C C . CYS A 1 121 ? -5.352 -22.422 -7.594 1 97 121 CYS A C 1
ATOM 987 O O . CYS A 1 121 ? -5.594 -23.625 -7.512 1 97 121 CYS A O 1
ATOM 989 N N . ILE A 1 122 ? -5.562 -21.672 -8.633 1 94.75 122 ILE A N 1
ATOM 990 C CA . ILE A 1 122 ? -6.164 -22.281 -9.812 1 94.75 122 ILE A CA 1
ATOM 991 C C . ILE A 1 122 ? -5.074 -22.891 -10.68 1 94.75 122 ILE A C 1
ATOM 993 O O . ILE A 1 122 ? -4.039 -22.281 -10.93 1 94.75 122 ILE A O 1
ATOM 997 N N . ASP A 1 123 ? -5.34 -24.094 -11.078 1 91.56 123 ASP A N 1
ATOM 998 C CA . ASP A 1 123 ? -4.496 -24.734 -12.094 1 91.56 123 ASP A CA 1
ATOM 999 C C . ASP A 1 123 ? -4.785 -24.156 -13.477 1 91.56 123 ASP A C 1
ATOM 1001 O O . ASP A 1 123 ? -5.914 -24.234 -13.969 1 91.56 123 ASP A O 1
ATOM 1005 N N . PRO A 1 124 ? -3.76 -23.594 -14.078 1 87.31 124 PRO A N 1
ATOM 1006 C CA . PRO A 1 124 ? -4.016 -22.938 -15.367 1 87.31 124 PRO A CA 1
ATOM 1007 C C . PRO A 1 124 ? -4.441 -23.922 -16.453 1 87.31 124 PRO A C 1
ATOM 1009 O O . PRO A 1 124 ? -5.043 -23.531 -17.453 1 87.31 124 PRO A O 1
ATOM 1012 N N . ASN A 1 125 ? -4.152 -25.172 -16.312 1 86.06 125 ASN A N 1
ATOM 1013 C CA . ASN A 1 125 ? -4.5 -26.172 -17.312 1 86.06 125 ASN A CA 1
ATOM 1014 C C . ASN A 1 125 ? -5.953 -26.609 -17.188 1 86.06 125 ASN A C 1
ATOM 1016 O O . ASN A 1 125 ? -6.672 -26.688 -18.188 1 86.06 125 ASN A O 1
ATOM 1020 N N . SER A 1 126 ? -6.379 -26.891 -15.938 1 87.56 126 SER A N 1
ATOM 1021 C CA . SER A 1 126 ? -7.738 -27.375 -15.727 1 87.56 126 SER A CA 1
ATOM 1022 C C . SER A 1 126 ? -8.711 -26.219 -15.523 1 87.56 126 SER A C 1
ATOM 1024 O O . SER A 1 126 ? -9.922 -26.375 -15.734 1 87.56 126 SER A O 1
ATOM 1026 N N . GLY A 1 127 ? -8.188 -25.141 -15.016 1 89 127 GLY A N 1
ATOM 1027 C CA . GLY A 1 127 ? -9.023 -24 -14.695 1 89 127 GLY A CA 1
ATOM 1028 C C . GLY A 1 127 ? -9.688 -24.109 -13.336 1 89 127 GLY A C 1
ATOM 1029 O O . GLY A 1 127 ? -10.477 -23.25 -12.953 1 89 127 GLY A O 1
ATOM 1030 N N . THR A 1 128 ? -9.336 -25.188 -12.633 1 92.25 128 THR A N 1
ATOM 1031 C CA . THR A 1 128 ? -9.977 -25.422 -11.352 1 92.25 128 THR A CA 1
ATOM 1032 C C . THR A 1 128 ? -8.984 -25.266 -10.203 1 92.25 128 THR A C 1
ATOM 1034 O O . THR A 1 128 ? -7.77 -25.297 -10.422 1 92.25 128 THR A O 1
ATOM 1037 N N . GLU A 1 129 ? -9.539 -25.062 -9.023 1 94.75 129 GLU A N 1
ATOM 1038 C CA . GLU A 1 129 ? -8.727 -24.859 -7.832 1 94.75 129 GLU A CA 1
ATOM 1039 C C . GLU A 1 129 ? -7.945 -26.125 -7.473 1 94.75 129 GLU A C 1
ATOM 1041 O O . GLU A 1 129 ? -8.469 -27.234 -7.57 1 94.75 129 GLU A O 1
ATOM 1046 N N . THR A 1 130 ? -6.777 -25.969 -7.152 1 92.81 130 THR A N 1
ATOM 1047 C CA . THR A 1 130 ? -5.941 -27.031 -6.602 1 92.81 130 THR A CA 1
ATOM 1048 C C . THR A 1 130 ? -5.477 -26.688 -5.191 1 92.81 130 THR A C 1
ATOM 1050 O O . THR A 1 130 ? -5.176 -25.531 -4.906 1 92.81 130 THR A O 1
ATOM 1053 N N . ALA A 1 131 ? -5.328 -27.703 -4.371 1 92.62 131 ALA A N 1
ATOM 1054 C CA . ALA A 1 131 ? -4.914 -27.5 -2.984 1 92.62 131 ALA A CA 1
ATOM 1055 C C . ALA A 1 131 ? -3.4 -27.625 -2.842 1 92.62 131 ALA A C 1
ATOM 1057 O O . ALA A 1 131 ? -2.859 -27.484 -1.741 1 92.62 131 ALA A O 1
ATOM 1058 N N . SER A 1 132 ? -2.762 -27.828 -3.926 1 92.31 132 SER A N 1
ATOM 1059 C CA . SER A 1 132 ? -1.31 -27.969 -3.883 1 92.31 132 SER A CA 1
ATOM 1060 C C . SER A 1 132 ? -0.642 -26.656 -3.477 1 92.31 132 SER A C 1
ATOM 1062 O O . SER A 1 132 ? 0.524 -26.641 -3.076 1 92.31 132 SER A O 1
ATOM 1064 N N . LEU A 1 133 ? -1.309 -25.578 -3.701 1 95.06 133 LEU A N 1
ATOM 1065 C CA . LEU A 1 133 ? -0.848 -24.25 -3.328 1 95.06 133 LEU A CA 1
ATOM 1066 C C . LEU A 1 133 ? -1.854 -23.562 -2.408 1 95.06 133 LEU A C 1
ATOM 1068 O O . LEU A 1 133 ? -3.002 -24 -2.305 1 95.06 133 LEU A O 1
ATOM 1072 N N . ASN A 1 134 ? -1.322 -22.594 -1.689 1 96.56 134 ASN A N 1
ATOM 1073 C CA . ASN A 1 134 ? -2.197 -21.734 -0.889 1 96.56 134 ASN A CA 1
ATOM 1074 C C . ASN A 1 134 ? -2.311 -20.344 -1.479 1 96.56 134 ASN A C 1
ATOM 1076 O O . ASN A 1 134 ? -1.306 -19.734 -1.864 1 96.56 134 ASN A O 1
ATOM 1080 N N . SER A 1 135 ? -3.529 -19.891 -1.596 1 97.75 135 SER A N 1
ATOM 1081 C CA . SER A 1 135 ? -3.77 -18.484 -1.924 1 97.75 135 SER A CA 1
ATOM 1082 C C . SER A 1 135 ? -3.727 -17.609 -0.675 1 97.75 135 SER A C 1
ATOM 1084 O O . SER A 1 135 ? -4.496 -17.828 0.265 1 97.75 135 SER A O 1
ATOM 1086 N N . VAL A 1 136 ? -2.779 -16.656 -0.664 1 97.94 136 VAL A N 1
ATOM 1087 C CA . VAL A 1 136 ? -2.623 -15.836 0.533 1 97.94 136 VAL A CA 1
ATOM 1088 C C . VAL A 1 136 ? -2.623 -14.359 0.15 1 97.94 136 VAL A C 1
ATOM 1090 O O . VAL A 1 136 ? -2.184 -13.992 -0.944 1 97.94 136 VAL A O 1
ATOM 1093 N N . PRO A 1 137 ? -3.125 -13.523 1.047 1 98.25 137 PRO A N 1
ATOM 1094 C CA . PRO A 1 137 ? -3.178 -12.094 0.743 1 98.25 137 PRO A CA 1
ATOM 1095 C C . PRO A 1 137 ? -1.809 -11.422 0.831 1 98.25 137 PRO A C 1
ATOM 1097 O O . PRO A 1 137 ? -0.954 -11.852 1.608 1 98.25 137 PRO A O 1
ATOM 1100 N N . ILE A 1 138 ? -1.584 -10.5 -0.009 1 98.06 138 ILE A N 1
ATOM 1101 C CA . ILE A 1 138 ? -0.502 -9.531 0.129 1 98.06 138 ILE A CA 1
ATOM 1102 C C . ILE A 1 138 ? -1.03 -8.258 0.787 1 98.06 138 ILE A C 1
ATOM 1104 O O . ILE A 1 138 ? -1.962 -7.629 0.278 1 98.06 138 ILE A O 1
ATOM 1108 N N . ASP A 1 139 ? -0.375 -7.879 1.849 1 96.56 139 ASP A N 1
ATOM 1109 C CA . ASP A 1 139 ? -0.849 -6.738 2.625 1 96.56 139 ASP A CA 1
ATOM 1110 C C . ASP A 1 139 ? 0.041 -5.52 2.404 1 96.56 139 ASP A C 1
ATOM 1112 O O . ASP A 1 139 ? 1.229 -5.652 2.105 1 96.56 139 ASP A O 1
ATOM 1116 N N . GLN A 1 140 ? -0.587 -4.43 2.584 1 95.94 140 GLN A N 1
ATOM 1117 C CA . GLN A 1 140 ? 0.145 -3.168 2.639 1 95.94 140 GLN A CA 1
ATOM 1118 C C . GLN A 1 140 ? -0.335 -2.303 3.799 1 95.94 140 GLN A C 1
ATOM 1120 O O . GLN A 1 140 ? -1.479 -2.428 4.242 1 95.94 140 GLN A O 1
ATOM 1125 N N . THR A 1 141 ? 0.562 -1.498 4.238 1 96.44 141 THR A N 1
ATOM 1126 C CA . THR A 1 141 ? 0.247 -0.607 5.348 1 96.44 141 THR A CA 1
ATOM 1127 C C . THR A 1 141 ? -0.39 0.684 4.844 1 96.44 141 THR A C 1
ATOM 1129 O O . THR A 1 141 ? 0.055 1.253 3.844 1 96.44 141 THR A O 1
ATOM 1132 N N . MET A 1 142 ? -1.457 1.145 5.539 1 97 142 MET A N 1
ATOM 1133 C CA . MET A 1 142 ? -2.139 2.396 5.223 1 97 142 MET A CA 1
ATOM 1134 C C . MET A 1 142 ? -2.426 3.195 6.488 1 97 142 MET A C 1
ATOM 1136 O O . MET A 1 142 ? -2.799 2.627 7.516 1 97 142 MET A O 1
ATOM 1140 N N . MET A 1 143 ? -2.205 4.531 6.426 1 96.19 143 MET A N 1
ATOM 1141 C CA . MET A 1 143 ? -2.531 5.434 7.527 1 96.19 143 MET A CA 1
ATOM 1142 C C . MET A 1 143 ? -4.031 5.703 7.582 1 96.19 143 MET A C 1
ATOM 1144 O O . MET A 1 143 ? -4.664 5.922 6.547 1 96.19 143 MET A O 1
ATOM 1148 N N . VAL A 1 144 ? -4.586 5.66 8.695 1 97.5 144 VAL A N 1
ATOM 1149 C CA . VAL A 1 144 ? -5.98 6.016 8.953 1 97.5 144 VAL A CA 1
ATOM 1150 C C . VAL A 1 144 ? -6.07 6.875 10.211 1 97.5 144 VAL A C 1
ATOM 1152 O O . VAL A 1 144 ? -5.074 7.066 10.914 1 97.5 144 VAL A O 1
ATOM 1155 N N . LEU A 1 145 ? -7.227 7.477 10.438 1 96.44 145 LEU A N 1
ATOM 1156 C CA . LEU A 1 145 ? -7.5 8.227 11.664 1 96.44 145 LEU A CA 1
ATOM 1157 C C . LEU A 1 145 ? -8.43 7.438 12.586 1 96.44 145 LEU A C 1
ATOM 1159 O O . LEU A 1 145 ? -9.5 7 12.164 1 96.44 145 LEU A O 1
ATOM 1163 N N . ARG A 1 146 ? -7.98 7.184 13.734 1 96.94 146 ARG A N 1
ATOM 1164 C CA . ARG A 1 146 ? -8.773 6.484 14.742 1 96.94 146 ARG A CA 1
ATOM 1165 C C . ARG A 1 146 ? -9.508 7.469 15.641 1 96.94 146 ARG A C 1
ATOM 1167 O O . ARG A 1 146 ? -8.906 8.391 16.188 1 96.94 146 ARG A O 1
ATOM 1174 N N . LYS A 1 147 ? -10.773 7.25 15.703 1 94.69 147 LYS A N 1
ATOM 1175 C CA . LYS A 1 147 ? -11.633 8.055 16.578 1 94.69 147 LYS A CA 1
ATOM 1176 C C . LYS A 1 147 ? -11.57 7.555 18.016 1 94.69 147 LYS A C 1
ATOM 1178 O O . LYS A 1 147 ? -11.812 6.375 18.281 1 94.69 147 LYS A O 1
ATOM 1183 N N . LYS A 1 148 ? -11.219 8.391 18.906 1 93.88 148 LYS A N 1
ATOM 1184 C CA . LYS A 1 148 ? -11.156 8.07 20.328 1 93.88 148 LYS A CA 1
ATOM 1185 C C . LYS A 1 148 ? -11.93 9.086 21.172 1 93.88 148 LYS A C 1
ATOM 1187 O O . LYS A 1 148 ? -12.07 10.25 20.766 1 93.88 148 LYS A O 1
ATOM 1192 N N . ARG A 1 149 ? -12.391 8.586 22.266 1 92.12 149 ARG A N 1
ATOM 1193 C CA . ARG A 1 149 ? -13.07 9.508 23.172 1 92.12 149 ARG A CA 1
ATOM 1194 C C . ARG A 1 149 ? -12.094 10.516 23.766 1 92.12 149 ARG A C 1
ATOM 1196 O O . ARG A 1 149 ? -10.969 10.156 24.109 1 92.12 149 ARG A O 1
ATOM 1203 N N . CYS A 1 150 ? -12.617 11.68 23.938 1 92.5 150 CYS A N 1
ATOM 1204 C CA . CYS A 1 150 ? -11.789 12.695 24.578 1 92.5 150 CYS A CA 1
ATOM 1205 C C . CYS A 1 150 ? -11.75 12.492 26.094 1 92.5 150 CYS A C 1
ATOM 1207 O O . CYS A 1 150 ? -12.781 12.211 26.719 1 92.5 150 CYS A O 1
ATOM 1209 N N . PRO A 1 151 ? -10.539 12.414 26.766 1 85.06 151 PRO A N 1
ATOM 1210 C CA . PRO A 1 151 ? -10.406 12.117 28.203 1 85.06 151 PRO A CA 1
ATOM 1211 C C . PRO A 1 151 ? -11.297 13.008 29.078 1 85.06 151 PRO A C 1
ATOM 1213 O O . PRO A 1 151 ? -11.867 12.539 30.047 1 85.06 151 PRO A O 1
ATOM 1216 N N . ASN A 1 152 ? -11.656 14.258 28.766 1 82.12 152 ASN A N 1
ATOM 1217 C CA . ASN A 1 152 ? -12.359 15.18 29.641 1 82.12 152 ASN A CA 1
ATOM 1218 C C . ASN A 1 152 ? -13.656 15.68 29.031 1 82.12 152 ASN A C 1
ATOM 1220 O O . ASN A 1 152 ? -14.266 16.625 29.516 1 82.12 152 ASN A O 1
ATOM 1224 N N . GLN A 1 153 ? -13.977 15.031 28.016 1 79.56 153 GLN A N 1
ATOM 1225 C CA . GLN A 1 153 ? -15.227 15.383 27.344 1 79.56 153 GLN A CA 1
ATOM 1226 C C . GLN A 1 153 ? -15.953 14.141 26.844 1 79.56 153 GLN A C 1
ATOM 1228 O O . GLN A 1 153 ? -15.641 13.617 25.766 1 79.56 153 GLN A O 1
ATOM 1233 N N . LEU A 1 154 ? -16.938 13.695 27.594 1 77.56 154 LEU A N 1
ATOM 1234 C CA . LEU A 1 154 ? -17.578 12.406 27.344 1 77.56 154 LEU A CA 1
ATOM 1235 C C . LEU A 1 154 ? -18.281 12.391 26 1 77.56 154 LEU A C 1
ATOM 1237 O O . LEU A 1 154 ? -18.391 11.336 25.359 1 77.56 154 LEU A O 1
ATOM 1241 N N . SER A 1 155 ? -18.641 13.555 25.484 1 87.12 155 SER A N 1
ATOM 1242 C CA . SER A 1 155 ? -19.438 13.539 24.266 1 87.12 155 SER A CA 1
ATOM 1243 C C . SER A 1 155 ? -18.625 14.031 23.062 1 87.12 155 SER A C 1
ATOM 1245 O O . SER A 1 155 ? -19.203 14.438 22.047 1 87.12 155 SER A O 1
ATOM 1247 N N . SER A 1 156 ? -17.344 14.023 23.328 1 93.19 156 SER A N 1
ATOM 1248 C CA . SER A 1 156 ? -16.5 14.5 22.234 1 93.19 156 SER A CA 1
ATOM 1249 C C . SER A 1 156 ? -15.43 13.469 21.875 1 93.19 156 SER A C 1
ATOM 1251 O O . SER A 1 156 ? -15.172 12.547 22.656 1 93.19 156 SER A O 1
ATOM 1253 N N . TYR A 1 157 ? -14.953 13.602 20.688 1 94.31 157 TYR A N 1
ATOM 1254 C CA . TYR A 1 157 ? -14.008 12.633 20.156 1 94.31 157 TYR A CA 1
ATOM 1255 C C . TYR A 1 157 ? -12.773 13.328 19.594 1 94.31 157 TYR A C 1
ATOM 1257 O O . TYR A 1 157 ? -12.836 14.492 19.188 1 94.31 157 TYR A O 1
ATOM 1265 N N . MET A 1 158 ? -11.68 12.664 19.625 1 94.31 158 MET A N 1
ATOM 1266 C CA . MET A 1 158 ? -10.438 13.094 18.984 1 94.31 158 MET A CA 1
ATOM 1267 C C . MET A 1 158 ? -9.945 12.047 18 1 94.31 158 MET A C 1
ATOM 1269 O O . MET A 1 158 ? -10.398 10.898 18.016 1 94.31 158 MET A O 1
ATOM 1273 N N . PHE A 1 159 ? -9.094 12.539 17.062 1 93.56 159 PHE A N 1
ATOM 1274 C CA . PHE A 1 159 ? -8.547 11.625 16.062 1 93.56 159 PHE A CA 1
ATOM 1275 C C . PHE A 1 159 ? -7.051 11.453 16.25 1 93.56 159 PHE A C 1
ATOM 1277 O O . PHE A 1 159 ? -6.34 12.414 16.562 1 93.56 159 PHE A O 1
ATOM 1284 N N . GLU A 1 160 ? -6.605 10.156 16.109 1 93.81 160 GLU A N 1
ATOM 1285 C CA . GLU A 1 160 ? -5.188 9.805 16.125 1 93.81 160 GLU A CA 1
ATOM 1286 C C . GLU A 1 160 ? -4.82 8.984 14.883 1 93.81 160 GLU A C 1
ATOM 1288 O O . GLU A 1 160 ? -5.641 8.219 14.375 1 93.81 160 GLU A O 1
ATOM 1293 N N . THR A 1 161 ? -3.613 9.188 14.484 1 95.12 161 THR A N 1
ATOM 1294 C CA . THR A 1 161 ? -3.164 8.438 13.32 1 95.12 161 THR A CA 1
ATOM 1295 C C . THR A 1 161 ? -2.85 6.992 13.688 1 95.12 161 THR A C 1
ATOM 1297 O O . THR A 1 161 ? -2.283 6.723 14.75 1 95.12 161 THR A O 1
ATOM 1300 N N . GLU A 1 162 ? -3.322 6.125 12.945 1 97.31 162 GLU A N 1
ATOM 1301 C CA . GLU A 1 162 ? -3.062 4.691 13.047 1 97.31 162 GLU A CA 1
ATOM 1302 C C . GLU A 1 162 ? -2.652 4.109 11.695 1 97.31 162 GLU A C 1
ATOM 1304 O O . GLU A 1 162 ? -3.045 4.621 10.648 1 97.31 162 GLU A O 1
ATOM 1309 N N . TYR A 1 163 ? -1.781 3.102 11.766 1 97.12 163 TYR A N 1
ATOM 1310 C CA . TYR A 1 163 ? -1.332 2.428 10.555 1 97.12 163 TYR A CA 1
ATOM 1311 C C . TYR A 1 163 ? -1.809 0.981 10.523 1 97.12 163 TYR A C 1
ATOM 1313 O O . TYR A 1 163 ? -1.388 0.167 11.352 1 97.12 163 TYR A O 1
ATOM 1321 N N . ILE A 1 164 ? -2.617 0.683 9.523 1 98 164 ILE A N 1
ATOM 1322 C CA . ILE A 1 164 ? -3.264 -0.624 9.484 1 98 164 ILE A CA 1
ATOM 1323 C C . ILE A 1 164 ? -2.787 -1.398 8.258 1 98 164 ILE A C 1
ATOM 1325 O O . ILE A 1 164 ? -2.268 -0.809 7.305 1 98 164 ILE A O 1
ATOM 1329 N N . LYS A 1 165 ? -2.965 -2.758 8.359 1 97.69 165 LYS A N 1
ATOM 1330 C CA . LYS A 1 165 ? -2.715 -3.613 7.199 1 97.69 165 LYS A CA 1
ATOM 1331 C C . LYS A 1 165 ? -3.945 -3.693 6.301 1 97.69 165 LYS A C 1
ATOM 1333 O O . LYS A 1 165 ? -5.059 -3.924 6.781 1 97.69 165 LYS A O 1
ATOM 1338 N N . VAL A 1 166 ? -3.746 -3.396 5.09 1 97.81 166 VAL A N 1
ATOM 1339 C CA . VAL A 1 166 ? -4.789 -3.479 4.07 1 97.81 166 VAL A CA 1
ATOM 1340 C C . VAL A 1 166 ? -4.395 -4.5 3.008 1 97.81 166 VAL A C 1
ATOM 1342 O O . VAL A 1 166 ? -3.389 -4.328 2.316 1 97.81 166 VAL A O 1
ATOM 1345 N N . PRO A 1 167 ? -5.172 -5.621 2.883 1 98.38 167 PRO A N 1
ATOM 1346 C CA . PRO A 1 167 ? -4.883 -6.531 1.774 1 98.38 167 PRO A CA 1
ATOM 1347 C C . PRO A 1 167 ? -5.105 -5.887 0.408 1 98.38 167 PRO A C 1
ATOM 1349 O O . PRO A 1 167 ? -6.117 -5.215 0.197 1 98.38 167 PRO A O 1
ATOM 1352 N N . VAL A 1 168 ? -4.172 -6.145 -0.524 1 97.81 168 VAL A N 1
ATOM 1353 C CA . VAL A 1 168 ? -4.23 -5.414 -1.786 1 97.81 168 VAL A CA 1
ATOM 1354 C C . VAL A 1 168 ? -4.246 -6.398 -2.953 1 97.81 168 VAL A C 1
ATOM 1356 O O . VAL A 1 168 ? -4.453 -6.008 -4.102 1 97.81 168 VAL A O 1
ATOM 1359 N N . GLY A 1 169 ? -3.992 -7.613 -2.695 1 98.19 169 GLY A N 1
ATOM 1360 C CA . GLY A 1 169 ? -3.977 -8.688 -3.678 1 98.19 169 GLY A CA 1
ATOM 1361 C C . GLY A 1 169 ? -3.65 -10.039 -3.078 1 98.19 169 GLY A C 1
ATOM 1362 O O . GLY A 1 169 ? -3.521 -10.172 -1.86 1 98.19 169 GLY A O 1
ATOM 1363 N N . CYS A 1 170 ? -3.543 -10.992 -3.957 1 98.5 170 CYS A N 1
ATOM 1364 C CA . CYS A 1 170 ? -3.268 -12.344 -3.5 1 98.5 170 CYS A CA 1
ATOM 1365 C C . CYS A 1 170 ? -2.146 -12.977 -4.312 1 98.5 170 CYS A C 1
ATOM 1367 O O . CYS A 1 170 ? -1.908 -12.586 -5.457 1 98.5 170 CYS A O 1
ATOM 1369 N N . THR A 1 171 ? -1.476 -13.875 -3.73 1 98.31 171 THR A N 1
ATOM 1370 C CA . THR A 1 171 ? -0.409 -14.625 -4.387 1 98.31 171 THR A CA 1
ATOM 1371 C C . THR A 1 171 ? -0.459 -16.094 -3.99 1 98.31 171 THR A C 1
ATOM 1373 O O . THR A 1 171 ? -1.06 -16.453 -2.973 1 98.31 171 THR A O 1
ATOM 1376 N N . CYS A 1 172 ? 0.104 -16.953 -4.84 1 97.44 172 CYS A N 1
ATOM 1377 C CA . CYS A 1 172 ? 0.139 -18.391 -4.578 1 97.44 172 CYS A CA 1
ATOM 1378 C C . CYS A 1 172 ? 1.462 -18.797 -3.939 1 97.44 172 CYS A C 1
ATOM 1380 O O . CYS A 1 172 ? 2.531 -18.453 -4.453 1 97.44 172 CYS A O 1
ATOM 1382 N N . VAL A 1 173 ? 1.36 -19.562 -2.818 1 95.81 173 VAL A N 1
ATOM 1383 C CA . VAL A 1 173 ? 2.568 -19.969 -2.115 1 95.81 173 VAL A CA 1
ATOM 1384 C C . VAL A 1 173 ? 2.537 -21.484 -1.88 1 95.81 173 VAL A C 1
ATOM 1386 O O . VAL A 1 173 ? 1.464 -22.078 -1.812 1 95.81 173 VAL A O 1
ATOM 1389 N N . ILE A 1 174 ? 3.725 -22.016 -1.775 1 92.75 174 ILE A N 1
ATOM 1390 C CA . ILE A 1 174 ? 3.826 -23.406 -1.351 1 92.75 174 ILE A CA 1
ATOM 1391 C C . ILE A 1 174 ? 3.416 -23.531 0.114 1 92.75 174 ILE A C 1
ATOM 1393 O O . ILE A 1 174 ? 3.826 -22.719 0.951 1 92.75 174 ILE A O 1
ATOM 1397 N N . PRO A 1 175 ? 2.564 -24.594 0.443 1 90.25 175 PRO A N 1
ATOM 1398 C CA . PRO A 1 175 ? 2.141 -24.766 1.834 1 90.25 175 PRO A CA 1
ATOM 1399 C C . PRO A 1 175 ? 3.311 -25.031 2.781 1 90.25 175 PRO A C 1
ATOM 1401 O O . PRO A 1 175 ? 4.312 -25.625 2.383 1 90.25 175 PRO A O 1
ATOM 1404 N N . ARG A 1 176 ? 3.059 -24.5 4.07 1 84 176 ARG A N 1
ATOM 1405 C CA . ARG A 1 176 ? 4.062 -24.781 5.094 1 84 176 ARG A CA 1
ATOM 1406 C C . ARG A 1 176 ? 4.066 -26.25 5.477 1 84 176 ARG A C 1
ATOM 1408 O O . ARG A 1 176 ? 3.02 -26.906 5.477 1 84 176 ARG A O 1
ATOM 1415 N N . GLN A 1 177 ? 5.262 -26.844 5.656 1 73.12 177 GLN A N 1
AT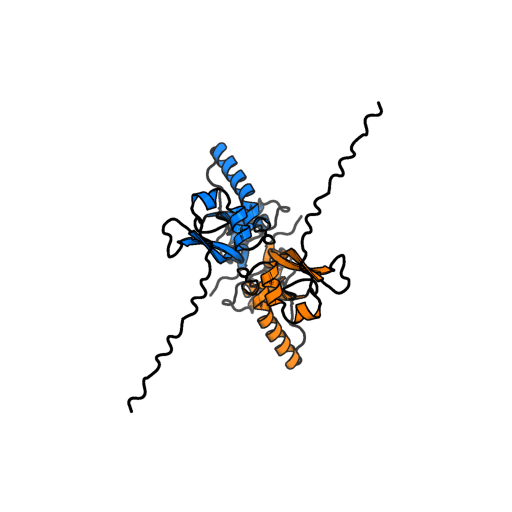OM 1416 C CA . GLN A 1 177 ? 5.363 -28.234 6.121 1 73.12 177 GLN A CA 1
ATOM 1417 C C . GLN A 1 177 ? 5.48 -28.297 7.641 1 73.12 177 GLN A C 1
ATOM 1419 O O . GLN A 1 177 ? 5.984 -27.359 8.266 1 73.12 177 GLN A O 1
ATOM 1424 N N . MET B 1 1 ? -22.562 65.625 -19.609 1 30.94 1 MET B N 1
ATOM 1425 C CA . MET B 1 1 ? -22.266 65 -18.312 1 30.94 1 MET B CA 1
ATOM 1426 C C . MET B 1 1 ? -21.719 63.594 -18.484 1 30.94 1 MET B C 1
ATOM 1428 O O . MET B 1 1 ? -22.422 62.719 -18.938 1 30.94 1 MET B O 1
ATOM 1432 N N . LEU B 1 2 ? -20.391 63.469 -18.703 1 35.75 2 LEU B N 1
ATOM 1433 C CA . LEU B 1 2 ? -19.578 62.312 -19.047 1 35.75 2 LEU B CA 1
ATOM 1434 C C . LEU B 1 2 ? -19.469 61.344 -17.859 1 35.75 2 LEU B C 1
ATOM 1436 O O . LEU B 1 2 ? -19.016 61.75 -16.781 1 35.75 2 LEU B O 1
ATOM 1440 N N . LYS B 1 3 ? -20.391 60.344 -17.766 1 43.5 3 LYS B N 1
ATOM 1441 C CA . LYS B 1 3 ? -20.391 59.281 -16.766 1 43.5 3 LYS B CA 1
ATOM 1442 C C . LYS B 1 3 ? -19.078 58.5 -16.797 1 43.5 3 LYS B C 1
ATOM 1444 O O . LYS B 1 3 ? -18.688 57.969 -17.844 1 43.5 3 LYS B O 1
ATOM 1449 N N . GLY B 1 4 ? -18.109 58.844 -15.906 1 36.22 4 GLY B N 1
ATOM 1450 C CA . GLY B 1 4 ? -16.859 58.125 -15.672 1 36.22 4 GLY B CA 1
ATOM 1451 C C . GLY B 1 4 ? -17.062 56.688 -15.32 1 36.22 4 GLY B C 1
ATOM 1452 O O . GLY B 1 4 ? -17.891 56.344 -14.484 1 36.22 4 GLY B O 1
ATOM 1453 N N . ARG B 1 5 ? -16.812 55.75 -16.344 1 43.34 5 ARG B N 1
ATOM 1454 C CA . ARG B 1 5 ? -16.766 54.312 -16.125 1 43.34 5 ARG B CA 1
ATOM 1455 C C . ARG B 1 5 ? -15.758 53.938 -15.039 1 43.34 5 ARG B C 1
ATOM 1457 O O . ARG B 1 5 ? -14.586 54.281 -15.133 1 43.34 5 ARG B O 1
ATOM 1464 N N . THR B 1 6 ? -16.234 53.812 -13.758 1 40.84 6 THR B N 1
ATOM 1465 C CA . THR B 1 6 ? -15.414 53.25 -12.703 1 40.84 6 THR B CA 1
ATOM 1466 C C . THR B 1 6 ? -14.938 51.844 -13.07 1 40.84 6 THR B C 1
ATOM 1468 O O . THR B 1 6 ? -15.758 50.938 -13.312 1 40.84 6 THR B O 1
ATOM 1471 N N . THR B 1 7 ? -13.734 51.688 -13.617 1 41.62 7 THR B N 1
ATOM 1472 C CA . THR B 1 7 ? -13.094 50.406 -13.805 1 41.62 7 THR B CA 1
ATOM 1473 C C . THR B 1 7 ? -12.859 49.719 -12.461 1 41.62 7 THR B C 1
ATOM 1475 O O . THR B 1 7 ? -12.148 50.25 -11.602 1 41.62 7 THR B O 1
ATOM 1478 N N . VAL B 1 8 ? -13.766 48.844 -12.023 1 42.19 8 VAL B N 1
ATOM 1479 C CA . VAL B 1 8 ? -13.5 47.969 -10.883 1 42.19 8 VAL B CA 1
ATOM 1480 C C . VAL B 1 8 ? -12.305 47.062 -11.18 1 42.19 8 VAL B C 1
ATOM 1482 O O . VAL B 1 8 ? -12.328 46.312 -12.133 1 42.19 8 VAL B O 1
ATOM 1485 N N . HIS B 1 9 ? -11.078 47.438 -10.75 1 43.22 9 HIS B N 1
ATOM 1486 C CA . HIS B 1 9 ? -9.961 46.5 -10.719 1 43.22 9 HIS B CA 1
ATOM 1487 C C . HIS B 1 9 ? -10.281 45.312 -9.844 1 43.22 9 HIS B C 1
ATOM 1489 O O . HIS B 1 9 ? -10.57 45.438 -8.648 1 43.22 9 HIS B O 1
ATOM 1495 N N . HIS B 1 10 ? -10.727 44.25 -10.375 1 40.94 10 HIS B N 1
ATOM 1496 C CA . HIS B 1 10 ? -10.773 43 -9.641 1 40.94 10 HIS B CA 1
ATOM 1497 C C . HIS B 1 10 ? -9.391 42.594 -9.133 1 40.94 10 HIS B C 1
ATOM 1499 O O . HIS B 1 10 ? -8.469 42.438 -9.922 1 40.94 10 HIS B O 1
ATOM 1505 N N . LYS B 1 11 ? -9.039 43.031 -7.883 1 42.34 11 LYS B N 1
ATOM 1506 C CA . LYS B 1 11 ? -7.875 42.406 -7.238 1 42.34 11 LYS B CA 1
ATOM 1507 C C . LYS B 1 11 ? -7.984 40.906 -7.219 1 42.34 11 LYS B C 1
ATOM 1509 O O . LYS B 1 11 ? -8.891 40.344 -6.594 1 42.34 11 LYS B O 1
ATOM 1514 N N . SER B 1 12 ? -7.402 40.219 -8.188 1 39.44 12 SER B N 1
ATOM 1515 C CA . SER B 1 12 ? -7.184 38.781 -8.07 1 39.44 12 SER B CA 1
ATOM 1516 C C . SER B 1 12 ? -6.535 38.438 -6.734 1 39.44 12 SER B C 1
ATOM 1518 O O . SER B 1 12 ? -5.488 38.969 -6.383 1 39.44 12 SER B O 1
ATOM 1520 N N . HIS B 1 13 ? -7.258 38.219 -5.695 1 37.34 13 HIS B N 1
ATOM 1521 C CA . HIS B 1 13 ? -6.691 37.531 -4.543 1 37.34 13 HIS B CA 1
ATOM 1522 C C . HIS B 1 13 ? -5.785 36.375 -4.973 1 37.34 13 HIS B C 1
ATOM 1524 O O . HIS B 1 13 ? -6.266 35.312 -5.371 1 37.34 13 HIS B O 1
ATOM 1530 N N . HIS B 1 14 ? -4.629 36.688 -5.582 1 38.66 14 HIS B N 1
ATOM 1531 C CA . HIS B 1 14 ? -3.658 35.594 -5.57 1 38.66 14 HIS B CA 1
ATOM 1532 C C . HIS B 1 14 ? -3.596 34.938 -4.199 1 38.66 14 HIS B C 1
ATOM 1534 O O . HIS B 1 14 ? -3.35 35.594 -3.193 1 38.66 14 HIS B O 1
ATOM 1540 N N . SER B 1 15 ? -4.434 34.031 -3.889 1 41.97 15 SER B N 1
ATOM 1541 C CA . SER B 1 15 ? -4.121 33.188 -2.752 1 41.97 15 SER B CA 1
ATOM 1542 C C . SER B 1 15 ? -2.617 32.969 -2.617 1 41.97 15 SER B C 1
ATOM 1544 O O . SER B 1 15 ? -1.987 32.375 -3.498 1 41.97 15 SER B O 1
ATOM 1546 N N . HIS B 1 16 ? -1.83 33.938 -2.283 1 44.25 16 HIS B N 1
ATOM 1547 C CA . HIS B 1 16 ? -0.44 33.688 -1.901 1 44.25 16 HIS B CA 1
ATOM 1548 C C . HIS B 1 16 ? -0.266 32.344 -1.221 1 44.25 16 HIS B C 1
ATOM 1550 O O . HIS B 1 16 ? -0.621 32.188 -0.051 1 44.25 16 HIS B O 1
ATOM 1556 N N . HIS B 1 17 ? -0.479 31.266 -1.898 1 50.84 17 HIS B N 1
ATOM 1557 C CA . HIS B 1 17 ? -0.031 29.984 -1.349 1 50.84 17 HIS B CA 1
ATOM 1558 C C . HIS B 1 17 ? 1.353 30.125 -0.719 1 50.84 17 HIS B C 1
ATOM 1560 O O . HIS B 1 17 ? 2.336 30.375 -1.419 1 50.84 17 HIS B O 1
ATOM 1566 N N . ASN B 1 18 ? 1.555 30.812 0.388 1 58.75 18 ASN B N 1
ATOM 1567 C CA . ASN B 1 18 ? 2.789 30.859 1.164 1 58.75 18 ASN B CA 1
ATOM 1568 C C . ASN B 1 18 ? 3.535 29.531 1.106 1 58.75 18 ASN B C 1
ATOM 1570 O O . ASN B 1 18 ? 3.115 28.547 1.725 1 58.75 18 ASN B O 1
ATOM 1574 N N . HIS B 1 19 ? 4.113 29.266 -0.053 1 73.75 19 HIS B N 1
ATOM 1575 C CA . HIS B 1 19 ? 4.957 28.078 -0.212 1 73.75 19 HIS B CA 1
ATOM 1576 C C . HIS B 1 19 ? 6.156 28.141 0.727 1 73.75 19 HIS B C 1
ATOM 1578 O O . HIS B 1 19 ? 6.836 29.156 0.82 1 73.75 19 HIS B O 1
ATOM 1584 N N . LEU B 1 20 ? 6.266 27.203 1.699 1 86.25 20 LEU B N 1
ATOM 1585 C CA . LEU B 1 20 ? 7.477 27.062 2.498 1 86.25 20 LEU B CA 1
ATOM 1586 C C . LEU B 1 20 ? 8.656 26.625 1.629 1 86.25 20 LEU B C 1
ATOM 1588 O O . LEU B 1 20 ? 8.594 25.609 0.95 1 86.25 20 LEU B O 1
ATOM 1592 N N . CYS B 1 21 ? 9.641 27.594 1.506 1 93.06 21 CYS B N 1
ATOM 1593 C CA . CYS B 1 21 ? 10.844 27.312 0.727 1 93.06 21 CYS B CA 1
ATOM 1594 C C . CYS B 1 21 ? 12.031 27.016 1.639 1 93.06 21 CYS B C 1
ATOM 1596 O O . CYS B 1 21 ? 12.164 27.625 2.697 1 93.06 21 CYS B O 1
ATOM 1598 N N . PHE B 1 22 ? 12.859 26.062 1.175 1 94.06 22 PHE B N 1
ATOM 1599 C CA . PHE B 1 22 ? 14.008 25.625 1.961 1 94.06 22 PHE B CA 1
ATOM 1600 C C . PHE B 1 22 ? 15.258 25.516 1.088 1 94.06 22 PHE B C 1
ATOM 1602 O O . PHE B 1 22 ? 15.172 25.109 -0.077 1 94.06 22 PHE B O 1
ATOM 1609 N N . THR B 1 23 ? 16.375 25.812 1.648 1 93.31 23 THR B N 1
ATOM 1610 C CA . THR B 1 23 ? 17.625 25.594 0.944 1 93.31 23 THR B CA 1
ATOM 1611 C C . THR B 1 23 ? 18.047 24.125 1.041 1 93.31 23 THR B C 1
ATOM 1613 O O . THR B 1 23 ? 17.547 23.391 1.891 1 93.31 23 THR B O 1
ATOM 1616 N N . GLU B 1 24 ? 18.953 23.812 0.212 1 92.31 24 GLU B N 1
ATOM 1617 C CA . GLU B 1 24 ? 19.484 22.469 0.254 1 92.31 24 GLU B CA 1
ATOM 1618 C C . GLU B 1 24 ? 20.094 22.156 1.617 1 92.31 24 GLU B C 1
ATOM 1620 O O . GLU B 1 24 ? 19.938 21.047 2.143 1 92.31 24 GLU B O 1
ATOM 1625 N N . LYS B 1 25 ? 20.781 23.094 2.16 1 93.94 25 LYS B N 1
ATOM 1626 C CA . LYS B 1 25 ? 21.422 22.922 3.463 1 93.94 25 LYS B CA 1
ATOM 1627 C C . LYS B 1 25 ? 20.391 22.719 4.562 1 93.94 25 LYS B C 1
ATOM 1629 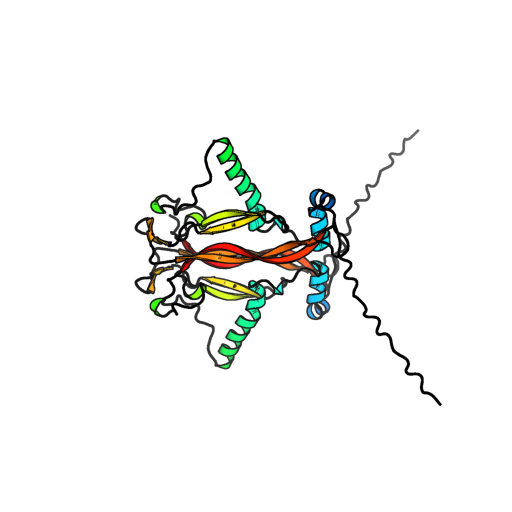O O . LYS B 1 25 ? 20.562 21.859 5.434 1 93.94 25 LYS B O 1
ATOM 1634 N N . GLU B 1 26 ? 19.328 23.469 4.492 1 93.75 26 GLU B N 1
ATOM 1635 C CA . GLU B 1 26 ? 18.234 23.328 5.461 1 93.75 26 GLU B CA 1
ATOM 1636 C C . GLU B 1 26 ? 17.594 21.953 5.363 1 93.75 26 GLU B C 1
ATOM 1638 O O . GLU B 1 26 ? 17.266 21.344 6.383 1 93.75 26 GLU B O 1
ATOM 1643 N N . ILE B 1 27 ? 17.391 21.5 4.156 1 93.69 27 ILE B N 1
ATOM 1644 C CA . ILE B 1 27 ? 16.75 20.219 3.91 1 93.69 27 ILE B CA 1
ATOM 1645 C C . ILE B 1 27 ? 17.609 19.094 4.48 1 93.69 27 ILE B C 1
ATOM 1647 O O . ILE B 1 27 ? 17.109 18.203 5.176 1 93.69 27 ILE B O 1
ATOM 1651 N N . GLU B 1 28 ? 18.828 19.172 4.309 1 92.25 28 GLU B N 1
ATOM 1652 C CA . GLU B 1 28 ? 19.75 18.141 4.781 1 92.25 28 GLU B CA 1
ATOM 1653 C C . GLU B 1 28 ? 19.812 18.109 6.305 1 92.25 28 GLU B C 1
ATOM 1655 O O . GLU B 1 28 ? 19.875 17.047 6.91 1 92.25 28 GLU B O 1
ATOM 1660 N N . ALA B 1 29 ? 19.734 19.25 6.859 1 93.88 29 ALA B N 1
ATOM 1661 C CA . ALA B 1 29 ? 19.922 19.375 8.305 1 93.88 29 ALA B CA 1
ATOM 1662 C C . ALA B 1 29 ? 18.641 19.031 9.055 1 93.88 29 ALA B C 1
ATOM 1664 O O . ALA B 1 29 ? 18.688 18.547 10.188 1 93.88 29 ALA B O 1
ATOM 1665 N N . SER B 1 30 ? 17.484 19.281 8.453 1 94.81 30 SER B N 1
ATOM 1666 C CA . SER B 1 30 ? 16.25 19.219 9.227 1 94.81 30 SER B CA 1
ATOM 1667 C C . SER B 1 30 ? 15.117 18.625 8.406 1 94.81 30 SER B C 1
ATOM 1669 O O . SER B 1 30 ? 13.992 19.125 8.438 1 94.81 30 SER B O 1
ATOM 1671 N N . ILE B 1 31 ? 15.375 17.625 7.668 1 93.69 31 ILE B N 1
ATOM 1672 C CA . ILE B 1 31 ? 14.359 17.062 6.773 1 93.69 31 ILE B CA 1
ATOM 1673 C C . ILE B 1 31 ? 13.156 16.609 7.586 1 93.69 31 ILE B C 1
ATOM 1675 O O . ILE B 1 31 ? 12.008 16.812 7.176 1 93.69 31 ILE B O 1
ATOM 1679 N N . GLN B 1 32 ? 13.406 16.031 8.758 1 92.06 32 GLN B N 1
ATOM 1680 C CA . GLN B 1 32 ? 12.312 15.531 9.578 1 92.06 32 GLN B CA 1
ATOM 1681 C C . GLN B 1 32 ? 11.391 16.656 10.023 1 92.06 32 GLN B C 1
ATOM 1683 O O . GLN B 1 32 ? 10.164 16.516 10.008 1 92.06 32 GLN B O 1
ATOM 1688 N N . ASP B 1 33 ? 12.023 17.75 10.391 1 93.25 33 ASP B N 1
ATOM 1689 C CA . ASP B 1 33 ? 11.242 18.922 10.789 1 93.25 33 ASP B CA 1
ATOM 1690 C C . ASP B 1 33 ? 10.461 19.484 9.609 1 93.25 33 ASP B C 1
ATOM 16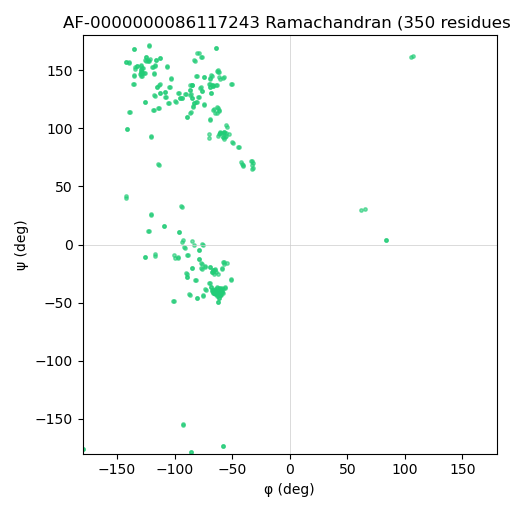92 O O . ASP B 1 33 ? 9.32 19.938 9.766 1 93.25 33 ASP B O 1
ATOM 1696 N N . ILE B 1 34 ? 11.102 19.453 8.547 1 92.75 34 ILE B N 1
ATOM 1697 C CA . ILE B 1 34 ? 10.469 19.984 7.344 1 92.75 34 ILE B CA 1
ATOM 1698 C C . ILE B 1 34 ? 9.258 19.125 6.977 1 92.75 34 ILE B C 1
ATOM 1700 O O . ILE B 1 34 ? 8.195 19.656 6.633 1 92.75 34 ILE B O 1
ATOM 1704 N N . VAL B 1 35 ? 9.352 17.828 7.078 1 91.06 35 VAL B N 1
ATOM 1705 C CA . VAL B 1 35 ? 8.258 16.906 6.785 1 91.06 35 VAL B CA 1
ATOM 1706 C C . VAL B 1 35 ? 7.078 17.203 7.715 1 91.06 35 VAL B C 1
ATOM 1708 O O . VAL B 1 35 ? 5.93 17.266 7.27 1 91.06 35 VAL B O 1
ATOM 1711 N N . LYS B 1 36 ? 7.434 17.406 8.961 1 89.88 36 LYS B N 1
ATOM 1712 C CA . LYS B 1 36 ? 6.387 17.719 9.93 1 89.88 36 LYS B CA 1
ATOM 1713 C C . LYS B 1 36 ? 5.66 19 9.555 1 89.88 36 LYS B C 1
ATOM 1715 O O . LYS B 1 36 ? 4.445 19.109 9.734 1 89.88 36 LYS B O 1
ATOM 1720 N N . GLN B 1 37 ? 6.422 19.922 9.055 1 88.94 37 GLN B N 1
ATOM 1721 C CA . GLN B 1 37 ? 5.824 21.188 8.664 1 88.94 37 GLN B CA 1
ATOM 1722 C C . GLN B 1 37 ? 4.934 21.031 7.434 1 88.94 37 GLN B C 1
ATOM 1724 O O . GLN B 1 37 ? 3.904 21.703 7.316 1 88.94 37 GLN B O 1
ATOM 1729 N N . VAL B 1 38 ? 5.32 20.156 6.605 1 89.06 38 VAL B N 1
ATOM 1730 C CA .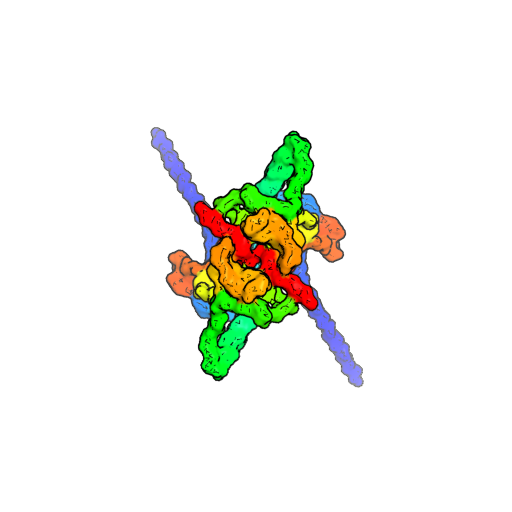 VAL B 1 38 ? 4.652 20.047 5.309 1 89.06 38 VAL B CA 1
ATOM 1731 C C . VAL B 1 38 ? 3.441 19.125 5.422 1 89.06 38 VAL B C 1
ATOM 1733 O O . VAL B 1 38 ? 2.359 19.453 4.926 1 89.06 38 VAL B O 1
ATOM 1736 N N . VAL B 1 39 ? 3.535 18.016 6.102 1 90.12 39 VAL B N 1
ATOM 1737 C CA . VAL B 1 39 ? 2.453 17.047 6.098 1 90.12 39 VAL B CA 1
ATOM 1738 C C . VAL B 1 39 ? 1.894 16.891 7.508 1 90.12 39 VAL B C 1
ATOM 1740 O O . VAL B 1 39 ? 0.896 16.188 7.715 1 90.12 39 VAL B O 1
ATOM 1743 N N . GLY B 1 40 ? 2.514 17.422 8.469 1 87.56 40 GLY B N 1
ATOM 1744 C CA . GLY B 1 40 ? 1.997 17.406 9.828 1 87.56 40 GLY B CA 1
ATOM 1745 C C . GLY B 1 40 ? 2.74 16.453 10.734 1 87.56 40 GLY B C 1
ATOM 1746 O O . GLY B 1 40 ? 3.348 15.484 10.266 1 87.56 40 GLY B O 1
ATOM 1747 N N . LYS B 1 41 ? 2.551 16.688 11.969 1 87.81 41 LYS B N 1
ATOM 1748 C CA . LYS B 1 41 ? 3.291 15.938 12.984 1 87.81 41 LYS B CA 1
ATOM 1749 C C . LYS B 1 41 ? 2.719 14.539 13.164 1 87.81 41 LYS B C 1
ATOM 1751 O O . LYS B 1 41 ? 3.377 13.664 13.734 1 87.81 41 LYS B O 1
ATOM 1756 N N . MET B 1 42 ? 1.505 14.336 12.656 1 89.44 42 MET B N 1
ATOM 1757 C CA . MET B 1 42 ? 0.817 13.078 12.922 1 89.44 42 MET B CA 1
ATOM 1758 C C . MET B 1 42 ? 1.111 12.062 11.82 1 89.44 42 MET B C 1
ATOM 1760 O O . MET B 1 42 ? 0.697 10.906 11.914 1 89.44 42 MET B O 1
ATOM 1764 N N . VAL B 1 43 ? 1.88 12.516 10.836 1 92.44 43 VAL B N 1
ATOM 1765 C CA . VAL B 1 43 ? 2.215 11.625 9.727 1 92.44 43 VAL B CA 1
ATOM 1766 C C . VAL B 1 43 ? 3.617 11.055 9.93 1 92.44 43 VAL B C 1
ATOM 1768 O O . VAL B 1 43 ? 4.59 11.805 10.039 1 92.44 43 VAL B O 1
ATOM 1771 N N . HIS B 1 44 ? 3.695 9.703 9.953 1 93.62 44 HIS B N 1
ATOM 1772 C CA . HIS B 1 44 ? 4.957 9.008 10.164 1 93.62 44 HIS B CA 1
ATOM 1773 C C . HIS B 1 44 ? 5.289 8.102 8.984 1 93.62 44 HIS B C 1
ATOM 1775 O O . HIS B 1 44 ? 4.945 6.918 8.984 1 93.62 44 HIS B O 1
ATOM 1781 N N . LEU B 1 45 ? 6.023 8.609 8.062 1 94.38 45 LEU B N 1
ATOM 1782 C CA . LEU B 1 45 ? 6.34 7.879 6.844 1 94.38 45 LEU B CA 1
ATOM 1783 C C . LEU B 1 45 ? 7.223 6.672 7.148 1 94.38 45 LEU B C 1
ATOM 1785 O O . LEU B 1 45 ? 7.254 5.715 6.375 1 94.38 45 LEU B O 1
ATOM 1789 N N . ASP B 1 46 ? 7.914 6.707 8.289 1 94.5 46 ASP B N 1
ATOM 1790 C CA . ASP B 1 46 ? 8.82 5.617 8.641 1 94.5 46 ASP B CA 1
ATOM 1791 C C . ASP B 1 46 ? 8.039 4.395 9.125 1 94.5 46 ASP B C 1
ATOM 1793 O O . ASP B 1 46 ? 8.633 3.348 9.406 1 94.5 46 ASP B O 1
ATOM 1797 N N . ARG B 1 47 ? 6.695 4.48 9.156 1 95.94 47 ARG B N 1
ATOM 1798 C CA . ARG B 1 47 ? 5.859 3.35 9.547 1 95.94 47 ARG B CA 1
ATOM 1799 C C . ARG B 1 47 ? 5.504 2.488 8.344 1 95.94 47 ARG B C 1
ATOM 1801 O O . ARG B 1 47 ? 4.969 1.389 8.492 1 95.94 47 ARG B O 1
ATOM 1808 N N . TYR B 1 48 ? 5.809 2.941 7.176 1 97.12 48 TYR B N 1
ATOM 1809 C CA . TYR B 1 48 ? 5.531 2.191 5.953 1 97.12 48 TYR B CA 1
ATOM 1810 C C . TYR B 1 48 ? 6.652 1.203 5.656 1 97.12 48 TYR B C 1
ATOM 1812 O O . TYR B 1 48 ? 7.832 1.546 5.75 1 97.12 48 TYR B O 1
ATOM 1820 N N . PRO B 1 49 ? 6.312 -0.015 5.258 1 96.94 49 PRO B N 1
ATOM 1821 C CA . PRO B 1 49 ? 7.336 -1.016 4.941 1 96.94 49 PRO B CA 1
ATOM 1822 C C . PRO B 1 49 ? 8.32 -0.537 3.877 1 96.94 49 PRO B C 1
ATOM 1824 O O . PRO B 1 49 ? 9.516 -0.828 3.963 1 96.94 49 PRO B O 1
ATOM 1827 N N . ALA B 1 50 ? 7.793 0.213 2.898 1 97.94 50 ALA B N 1
ATOM 1828 C CA . ALA B 1 50 ? 8.664 0.704 1.833 1 97.94 50 ALA B CA 1
ATOM 1829 C C . ALA B 1 50 ? 9.797 1.554 2.4 1 97.94 50 ALA B C 1
ATOM 1831 O O . ALA B 1 50 ? 10.836 1.729 1.754 1 97.94 50 ALA B O 1
ATOM 1832 N N . VAL B 1 51 ? 9.609 2.076 3.635 1 97.75 51 VAL B N 1
ATOM 1833 C CA . VAL B 1 51 ? 10.602 2.973 4.223 1 97.75 51 VAL B CA 1
ATOM 1834 C C . VAL B 1 51 ? 11.453 2.209 5.227 1 97.75 51 VAL B C 1
ATOM 1836 O O . VAL B 1 51 ? 12.688 2.205 5.125 1 97.75 51 VAL B O 1
ATOM 1839 N N . TYR B 1 52 ? 10.859 1.453 6.141 1 97.5 52 TYR B N 1
ATOM 1840 C CA . TYR B 1 52 ? 11.648 0.888 7.23 1 97.5 52 TYR B CA 1
ATOM 1841 C C . TYR B 1 52 ? 12.422 -0.338 6.766 1 97.5 52 TYR B C 1
ATOM 1843 O O . TYR B 1 52 ? 13.312 -0.822 7.469 1 97.5 52 TYR B O 1
ATOM 1851 N N . LEU B 1 53 ? 12.133 -0.868 5.641 1 97.75 53 LEU B N 1
ATOM 1852 C CA . LEU B 1 53 ? 12.898 -1.988 5.105 1 97.75 53 LEU B CA 1
ATOM 1853 C C . LEU B 1 53 ? 14.234 -1.512 4.539 1 97.75 53 LEU B C 1
ATOM 1855 O O . LEU B 1 53 ? 15.164 -2.303 4.391 1 97.75 53 LEU B O 1
ATOM 1859 N N . VAL B 1 54 ? 14.375 -0.243 4.199 1 98.31 54 VAL B N 1
ATOM 1860 C CA . VAL B 1 54 ? 15.516 0.288 3.467 1 98.31 54 VAL B CA 1
ATOM 1861 C C . VAL B 1 54 ? 16.797 0.091 4.285 1 98.31 54 VAL B C 1
ATOM 1863 O O . VAL B 1 54 ? 17.781 -0.452 3.787 1 98.31 54 VAL B O 1
ATOM 1866 N N . PRO B 1 55 ? 16.797 0.477 5.559 1 97.75 55 PRO B N 1
ATOM 1867 C CA . PRO B 1 55 ? 18.031 0.263 6.32 1 97.75 55 PRO B CA 1
ATOM 1868 C C . PRO B 1 55 ? 18.453 -1.205 6.359 1 97.75 55 PRO B C 1
ATOM 1870 O O . PRO B 1 55 ? 19.656 -1.508 6.355 1 97.75 55 PRO B O 1
ATOM 1873 N N . HIS B 1 56 ? 17.531 -2.131 6.461 1 96.25 56 HIS B N 1
ATOM 1874 C CA . HIS B 1 56 ? 17.828 -3.557 6.453 1 96.25 56 HIS B CA 1
ATOM 1875 C C . HIS B 1 56 ? 18.453 -3.98 5.129 1 96.25 56 HIS B C 1
ATOM 1877 O O . HIS B 1 56 ? 19.453 -4.715 5.109 1 96.25 56 HIS B O 1
ATOM 1883 N N . LEU B 1 57 ? 17.859 -3.482 4.051 1 96.31 57 LEU B N 1
ATOM 1884 C CA . LEU B 1 57 ? 18.375 -3.799 2.725 1 96.31 57 LEU B CA 1
ATOM 1885 C C . LEU B 1 57 ? 19.781 -3.227 2.537 1 96.31 57 LEU B C 1
ATOM 1887 O O . LEU B 1 57 ? 20.656 -3.889 1.973 1 96.31 57 LEU B O 1
ATOM 1891 N N . GLU B 1 58 ? 20.016 -2.008 2.996 1 96.62 58 GLU B N 1
ATOM 1892 C CA . GLU B 1 58 ? 21.328 -1.389 2.918 1 96.62 58 GLU B CA 1
ATOM 1893 C C . GLU B 1 58 ? 22.359 -2.191 3.699 1 96.62 58 GLU B C 1
ATOM 1895 O O . GLU B 1 58 ? 23.5 -2.346 3.254 1 96.62 58 GLU B O 1
ATOM 1900 N N . ASP B 1 59 ? 21.969 -2.693 4.816 1 95.81 59 ASP B N 1
ATOM 1901 C CA . ASP B 1 59 ? 22.859 -3.518 5.621 1 95.81 59 ASP B CA 1
ATOM 1902 C C . ASP B 1 59 ? 23.281 -4.777 4.863 1 95.81 59 ASP B C 1
ATOM 1904 O O . ASP B 1 59 ? 24.469 -5.137 4.855 1 95.81 59 ASP B O 1
ATOM 1908 N N . ILE B 1 60 ? 22.359 -5.398 4.273 1 92.88 60 ILE B N 1
ATOM 1909 C CA . ILE B 1 60 ? 22.625 -6.609 3.504 1 92.88 60 ILE B CA 1
ATOM 1910 C C . ILE B 1 60 ? 23.594 -6.297 2.371 1 92.88 60 ILE 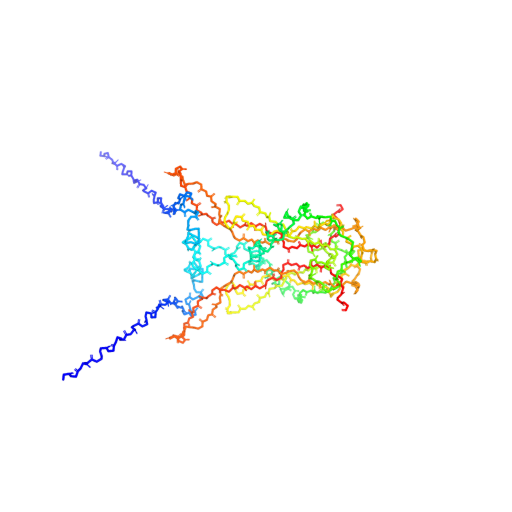B C 1
ATOM 1912 O O . ILE B 1 60 ? 24.578 -7.027 2.158 1 92.88 60 ILE B O 1
ATOM 1916 N N . LEU B 1 61 ? 23.406 -5.203 1.674 1 93.19 61 LEU B N 1
ATOM 1917 C CA . LEU B 1 61 ? 24.25 -4.809 0.549 1 93.19 61 LEU B CA 1
ATOM 1918 C C . LEU B 1 61 ? 25.656 -4.449 1.021 1 93.19 61 LEU B C 1
ATOM 1920 O O . LEU B 1 61 ? 26.641 -4.812 0.376 1 93.19 61 LEU B O 1
ATOM 1924 N N . ASN B 1 62 ? 25.703 -3.791 2.129 1 94 62 ASN B N 1
ATOM 1925 C CA . ASN B 1 62 ? 27 -3.404 2.676 1 94 62 ASN B CA 1
ATOM 1926 C C . ASN B 1 62 ? 27.812 -4.621 3.107 1 94 62 ASN B C 1
ATOM 1928 O O . ASN B 1 62 ? 29.016 -4.676 2.889 1 94 62 ASN B O 1
ATOM 1932 N N . ARG B 1 63 ? 27.156 -5.539 3.697 1 93.56 63 ARG B N 1
ATOM 1933 C CA . ARG B 1 63 ? 27.828 -6.773 4.102 1 93.56 63 ARG B CA 1
ATOM 1934 C C . ARG B 1 63 ? 28.375 -7.52 2.887 1 93.56 63 ARG B C 1
ATOM 1936 O O . ARG B 1 63 ? 29.5 -8.023 2.916 1 93.56 63 ARG B O 1
ATOM 1943 N N . ARG B 1 64 ? 27.594 -7.555 1.856 1 92 64 ARG B N 1
ATOM 1944 C CA . ARG B 1 64 ? 28.031 -8.219 0.63 1 92 64 ARG B CA 1
ATOM 1945 C C . ARG B 1 64 ? 29.219 -7.512 0.013 1 92 64 ARG B C 1
ATOM 1947 O O . ARG B 1 64 ? 30.156 -8.164 -0.478 1 92 64 ARG B O 1
ATOM 1954 N N . ARG B 1 65 ? 29.266 -6.242 0.033 1 91.62 65 ARG B N 1
ATOM 1955 C CA . ARG B 1 65 ? 30.359 -5.453 -0.505 1 91.62 65 ARG B CA 1
ATOM 1956 C C . ARG B 1 65 ? 31.641 -5.684 0.293 1 91.62 65 ARG B C 1
ATOM 1958 O O . ARG B 1 65 ? 32.719 -5.855 -0.283 1 91.62 65 ARG B O 1
ATOM 1965 N N . ARG B 1 66 ? 31.547 -5.742 1.564 1 93 66 ARG B N 1
ATOM 1966 C CA . ARG B 1 66 ? 32.688 -5.965 2.438 1 93 66 ARG B CA 1
ATOM 1967 C C . ARG B 1 66 ? 33.312 -7.332 2.18 1 93 66 ARG B C 1
ATOM 1969 O O . ARG B 1 66 ? 34.531 -7.477 2.207 1 93 66 ARG B O 1
ATOM 1976 N N . LYS B 1 67 ? 32.5 -8.273 1.906 1 93.56 67 LYS B N 1
ATOM 1977 C CA . LYS B 1 67 ? 32.938 -9.633 1.648 1 93.56 67 LYS B CA 1
ATOM 1978 C C . LYS B 1 67 ? 33.344 -9.812 0.186 1 93.56 67 LYS B C 1
ATOM 1980 O O . LYS B 1 67 ? 33.625 -10.93 -0.251 1 93.56 67 LYS B O 1
ATOM 1985 N N . ARG B 1 68 ? 33.312 -8.742 -0.59 1 90.56 68 ARG B N 1
ATOM 1986 C CA . ARG B 1 68 ? 33.688 -8.711 -2.002 1 90.56 68 ARG B CA 1
ATOM 1987 C C . ARG B 1 68 ? 32.781 -9.633 -2.822 1 90.56 68 ARG B C 1
ATOM 1989 O O . ARG B 1 68 ? 33.281 -10.344 -3.711 1 90.56 68 ARG B O 1
ATOM 1996 N N . ARG B 1 69 ? 31.578 -9.672 -2.199 1 82.81 69 ARG B N 1
ATOM 1997 C CA . ARG B 1 69 ? 30.562 -10.391 -2.963 1 82.81 69 ARG B CA 1
ATOM 1998 C C . ARG B 1 69 ? 29.812 -9.445 -3.887 1 82.81 69 ARG B C 1
ATOM 2000 O O . ARG B 1 69 ? 29.641 -8.266 -3.566 1 82.81 69 ARG B O 1
ATOM 2007 N N . GLY B 1 70 ? 29.672 -9.703 -5.055 1 78.25 70 GLY B N 1
ATOM 2008 C CA . GLY B 1 70 ? 28.953 -8.859 -6.004 1 78.25 70 GLY B CA 1
ATOM 2009 C C . GLY B 1 70 ? 27.516 -8.602 -5.598 1 78.25 70 GLY B C 1
ATOM 2010 O O . GLY B 1 70 ? 27.125 -8.852 -4.453 1 78.25 70 GLY B O 1
ATOM 2011 N N . GLU B 1 71 ? 26.703 -7.953 -6.469 1 77.19 71 GLU B N 1
ATOM 2012 C CA . GLU B 1 71 ? 25.297 -7.648 -6.238 1 77.19 71 GLU B CA 1
ATOM 2013 C C . GLU B 1 71 ? 24.484 -8.922 -6.055 1 77.19 71 GLU B C 1
ATOM 2015 O O . GLU B 1 71 ? 24.828 -9.977 -6.598 1 77.19 71 GLU B O 1
ATOM 2020 N N . PRO B 1 72 ? 23.547 -8.797 -5.191 1 75.94 72 PRO B N 1
ATOM 2021 C CA . PRO B 1 72 ? 22.703 -9.984 -5.012 1 75.94 72 PRO B CA 1
ATOM 2022 C C . PRO B 1 72 ? 22.172 -10.531 -6.332 1 75.94 72 PRO B C 1
ATOM 2024 O O . PRO B 1 72 ? 21.875 -9.766 -7.254 1 75.94 72 PRO B O 1
ATOM 2027 N N . ASP B 1 73 ? 22.203 -11.906 -6.438 1 78.25 73 ASP B N 1
ATOM 2028 C CA . ASP B 1 73 ? 21.641 -12.57 -7.609 1 78.25 73 ASP B CA 1
ATOM 2029 C C . ASP B 1 73 ? 20.125 -12.453 -7.629 1 78.25 73 ASP B C 1
ATOM 2031 O O . ASP B 1 73 ? 19.438 -12.984 -6.746 1 78.25 73 ASP B O 1
ATOM 2035 N N . ASN B 1 74 ? 19.562 -11.641 -8.492 1 81.62 74 ASN B N 1
ATOM 2036 C CA . ASN B 1 74 ? 18.125 -11.461 -8.648 1 81.62 74 ASN B CA 1
ATOM 2037 C C . ASN B 1 74 ? 17.547 -12.375 -9.727 1 81.62 74 ASN B C 1
ATOM 2039 O O . ASN B 1 74 ? 16.609 -12 -10.438 1 81.62 74 ASN B O 1
ATOM 2043 N N . SER B 1 75 ? 18.266 -13.57 -9.758 1 87.69 75 SER B N 1
ATOM 2044 C CA . SER B 1 75 ? 17.781 -14.547 -10.734 1 87.69 75 SER B CA 1
ATOM 2045 C C . SER B 1 75 ? 16.609 -15.336 -10.203 1 87.69 75 SER B C 1
ATOM 2047 O O . SER B 1 75 ? 16.375 -15.391 -8.992 1 87.69 75 SER B O 1
ATOM 2049 N N . CYS B 1 76 ? 15.852 -15.875 -11.109 1 92.19 76 CYS B N 1
ATOM 2050 C CA . CYS B 1 76 ? 14.719 -16.719 -10.742 1 92.19 76 CYS B CA 1
ATOM 2051 C C . CYS B 1 76 ? 15.188 -17.953 -9.984 1 92.19 76 CYS B C 1
ATOM 2053 O O . CYS B 1 76 ? 15.969 -18.75 -10.508 1 92.19 76 CYS B O 1
ATOM 2055 N N . PRO B 1 77 ? 14.734 -18.047 -8.75 1 89.06 77 PRO B N 1
ATOM 2056 C CA . PRO B 1 77 ? 15.234 -19.156 -7.934 1 89.06 77 PRO B CA 1
ATOM 2057 C C . PRO B 1 77 ? 14.594 -20.5 -8.289 1 89.06 77 PRO B C 1
ATOM 2059 O O . PRO B 1 77 ? 13.602 -20.531 -9.016 1 89.06 77 PRO B O 1
ATOM 2062 N N . ASN B 1 78 ? 15.344 -21.609 -7.824 1 83.06 78 ASN B N 1
ATOM 2063 C CA . ASN B 1 78 ? 14.734 -22.938 -7.801 1 83.06 78 ASN B CA 1
ATOM 2064 C C . ASN B 1 78 ? 14.023 -23.203 -6.477 1 83.06 78 ASN B C 1
ATOM 2066 O O . ASN B 1 78 ? 14.656 -23.203 -5.418 1 83.06 78 ASN B O 1
ATOM 2070 N N . LEU B 1 79 ? 12.703 -23.25 -6.504 1 76.25 79 LEU B N 1
ATOM 2071 C CA . LEU B 1 79 ? 11.891 -23.312 -5.289 1 76.25 79 LEU B CA 1
ATOM 2072 C C . LEU B 1 79 ? 12.102 -24.656 -4.574 1 76.25 79 LEU B C 1
ATOM 2074 O O . LEU B 1 79 ? 11.852 -24.766 -3.375 1 76.25 79 LEU B O 1
ATOM 2078 N N . GLN B 1 80 ? 12.5 -25.719 -5.148 1 65.88 80 GLN B N 1
ATOM 2079 C CA . GLN B 1 80 ? 12.789 -26.969 -4.438 1 65.88 80 GLN B CA 1
ATOM 2080 C C . GLN B 1 80 ? 13.844 -26.75 -3.359 1 65.88 80 GLN B C 1
ATOM 2082 O O . GLN B 1 80 ? 13.891 -27.484 -2.369 1 65.88 80 GLN B O 1
ATOM 2087 N N . SER B 1 81 ? 14.484 -25.672 -3.514 1 60.22 81 SER B N 1
ATOM 2088 C CA . SER B 1 81 ? 15.555 -25.344 -2.568 1 60.22 81 SER B CA 1
ATOM 2089 C C . SER B 1 81 ? 15.078 -24.359 -1.516 1 60.22 81 SER B C 1
ATOM 2091 O O . SER B 1 81 ? 15.773 -24.109 -0.531 1 60.22 81 SER B O 1
ATOM 2093 N N . SER B 1 82 ? 13.945 -23.812 -1.738 1 59.44 82 SER B N 1
ATOM 2094 C CA . SER B 1 82 ? 13.5 -22.734 -0.865 1 59.44 82 SER B CA 1
ATOM 2095 C C . SER B 1 82 ? 12.914 -23.281 0.434 1 59.44 82 SER B C 1
ATOM 2097 O O . SER B 1 82 ? 12.391 -24.391 0.465 1 59.44 82 SER B O 1
ATOM 2099 N N . GLN B 1 83 ? 13.164 -22.547 1.459 1 60.41 83 GLN B N 1
ATOM 2100 C CA . GLN B 1 83 ? 12.719 -22.938 2.797 1 60.41 83 GLN B CA 1
ATOM 2101 C C . GLN B 1 83 ? 11.195 -22.906 2.9 1 60.41 83 GLN B C 1
ATOM 2103 O O . GLN B 1 83 ? 10.57 -21.875 2.666 1 60.41 83 GLN B O 1
ATOM 2108 N N . GLU B 1 84 ? 10.562 -24.062 3.117 1 65.06 84 GLU B N 1
ATOM 2109 C CA . GLU B 1 84 ? 9.125 -24.281 3.23 1 65.06 84 GLU B CA 1
ATOM 2110 C C . GLU B 1 84 ? 8.516 -23.375 4.305 1 65.06 84 GLU B C 1
ATOM 2112 O O . GLU B 1 84 ? 7.324 -23.078 4.262 1 65.06 84 GLU B O 1
ATOM 2117 N N . ASN B 1 85 ? 9.414 -22.828 5.145 1 74.69 85 ASN B N 1
ATOM 2118 C CA . ASN B 1 85 ? 8.852 -22.047 6.25 1 74.69 85 ASN B CA 1
ATOM 2119 C C . ASN B 1 85 ? 9.32 -20.609 6.223 1 74.69 85 ASN B C 1
ATOM 2121 O O . ASN B 1 85 ? 9.281 -19.906 7.242 1 74.69 85 ASN B O 1
ATOM 2125 N N . GLY B 1 86 ? 9.625 -20.219 5.102 1 83.88 86 GLY B N 1
ATOM 2126 C CA . GLY B 1 86 ? 10.086 -18.844 4.965 1 83.88 86 GLY B CA 1
ATOM 2127 C C . GLY B 1 86 ? 8.961 -17.844 4.809 1 83.88 86 GLY B C 1
ATOM 2128 O O . GLY B 1 86 ? 7.785 -18.203 4.934 1 83.88 86 GLY B O 1
ATOM 2129 N N . PRO B 1 87 ? 9.352 -16.656 4.664 1 90.44 87 PRO B N 1
ATOM 2130 C CA . PRO B 1 87 ? 8.336 -15.625 4.426 1 90.44 87 PRO B CA 1
ATOM 2131 C C . PRO B 1 87 ? 7.594 -15.828 3.107 1 90.44 87 PRO B C 1
ATOM 2133 O O . PRO B 1 87 ? 8.008 -16.641 2.275 1 90.44 87 PRO B O 1
ATOM 2136 N N . ILE B 1 88 ? 6.539 -15.109 2.902 1 93 88 ILE B N 1
ATOM 2137 C CA . ILE B 1 88 ? 5.637 -15.234 1.766 1 93 88 ILE B CA 1
ATOM 2138 C C . ILE B 1 88 ? 6.414 -15.047 0.465 1 93 88 ILE B C 1
ATOM 2140 O O . ILE B 1 88 ? 6.195 -15.766 -0.509 1 93 88 ILE B O 1
ATOM 2144 N N . HIS B 1 89 ? 7.324 -14.086 0.442 1 93.38 89 HIS B N 1
ATOM 2145 C CA . HIS B 1 89 ? 8 -13.766 -0.807 1 93.38 89 HIS B CA 1
ATOM 2146 C C . HIS B 1 89 ? 8.945 -14.883 -1.229 1 93.38 89 HIS B C 1
ATOM 2148 O O . HIS B 1 89 ? 9.258 -15.023 -2.414 1 93.38 89 HIS B O 1
ATOM 2154 N N . ASP B 1 90 ? 9.352 -15.789 -0.26 1 90.31 90 ASP B N 1
ATOM 2155 C CA . ASP B 1 90 ? 10.227 -16.922 -0.55 1 90.31 90 ASP B CA 1
ATOM 2156 C C . ASP B 1 90 ? 9.414 -18.156 -0.938 1 90.31 90 ASP B C 1
ATOM 2158 O O . ASP B 1 90 ? 9.906 -19.031 -1.656 1 90.31 90 ASP B O 1
ATOM 2162 N N . ARG B 1 91 ? 8.234 -18.188 -0.504 1 93.12 91 ARG B N 1
ATOM 2163 C CA . ARG B 1 91 ? 7.402 -19.375 -0.729 1 93.12 91 ARG B CA 1
ATOM 2164 C C . ARG B 1 91 ? 6.496 -19.172 -1.94 1 93.12 91 ARG B C 1
ATOM 2166 O O . ARG B 1 91 ? 5.871 -20.125 -2.412 1 93.12 91 ARG B O 1
ATOM 2173 N N . SER B 1 92 ? 6.43 -17.969 -2.422 1 96 92 SER B N 1
ATOM 2174 C CA . SER B 1 92 ? 5.574 -17.672 -3.562 1 96 92 SER B CA 1
ATOM 2175 C C . SER B 1 92 ? 6.105 -18.312 -4.84 1 96 92 SER B C 1
ATOM 2177 O O . SER B 1 92 ? 7.316 -18.312 -5.078 1 96 92 SER B O 1
ATOM 2179 N N . ILE B 1 93 ? 5.156 -18.781 -5.703 1 96 93 ILE B N 1
ATOM 2180 C CA . ILE B 1 93 ? 5.578 -19.297 -7.004 1 96 93 ILE B CA 1
ATOM 2181 C C . ILE B 1 93 ? 5.852 -18.125 -7.949 1 96 93 ILE B C 1
ATOM 2183 O O . ILE B 1 93 ? 6.246 -18.328 -9.102 1 96 93 ILE B O 1
ATOM 2187 N N . SER B 1 94 ? 5.617 -16.969 -7.555 1 96.94 94 SER B N 1
ATOM 2188 C CA . SER B 1 94 ? 6.117 -15.719 -8.102 1 96.94 94 SER B CA 1
ATOM 2189 C C . SER B 1 94 ? 7.039 -15.008 -7.117 1 96.94 94 SER B C 1
ATOM 2191 O O . SER B 1 94 ? 6.695 -13.945 -6.594 1 96.94 94 SER B O 1
ATOM 2193 N N . PRO B 1 95 ? 8.188 -15.586 -6.895 1 95.88 95 PRO B N 1
ATOM 2194 C CA . PRO B 1 95 ? 9.062 -15.047 -5.848 1 95.88 95 PRO B CA 1
ATOM 2195 C C . PRO B 1 95 ? 9.516 -13.617 -6.137 1 95.88 95 PRO B C 1
ATOM 2197 O O . PRO B 1 95 ? 9.633 -13.227 -7.301 1 95.88 95 PRO B O 1
ATOM 2200 N N . TRP B 1 96 ? 9.734 -12.898 -5.055 1 96.25 96 TRP B N 1
ATOM 2201 C CA . TRP B 1 96 ? 10.242 -11.539 -5.23 1 96.25 96 TRP B CA 1
ATOM 2202 C C . TRP B 1 96 ? 11.25 -11.188 -4.137 1 96.25 96 TRP B C 1
ATOM 2204 O O . TRP B 1 96 ? 11.312 -11.859 -3.105 1 96.25 96 TRP B O 1
ATOM 2214 N N . SER B 1 97 ? 12.031 -10.281 -4.461 1 95.12 97 SER B N 1
ATOM 2215 C CA . SER B 1 97 ? 12.922 -9.625 -3.51 1 95.12 97 SER B CA 1
ATOM 2216 C C . SER B 1 97 ? 12.672 -8.117 -3.475 1 95.12 97 SER B C 1
ATOM 2218 O O . SER B 1 97 ? 11.859 -7.602 -4.238 1 95.12 97 SER B O 1
ATOM 2220 N N . TYR B 1 98 ? 13.281 -7.477 -2.525 1 96.06 98 TYR B N 1
ATOM 2221 C CA . TYR B 1 98 ? 13.156 -6.027 -2.445 1 96.06 98 TYR B CA 1
ATOM 2222 C C . TYR B 1 98 ? 14.422 -5.344 -2.949 1 96.06 98 TYR B C 1
ATOM 2224 O O . TYR B 1 98 ? 15.531 -5.801 -2.67 1 96.06 98 TYR B O 1
ATOM 2232 N N . ARG B 1 99 ? 14.219 -4.367 -3.721 1 96.44 99 ARG B N 1
ATOM 2233 C CA . ARG B 1 99 ? 15.305 -3.5 -4.156 1 96.44 99 ARG B CA 1
ATOM 2234 C C . ARG B 1 99 ? 15.102 -2.074 -3.658 1 96.44 99 ARG B C 1
ATOM 2236 O O . ARG B 1 99 ? 13.969 -1.649 -3.418 1 96.44 99 ARG B O 1
ATOM 2243 N N . ILE B 1 100 ? 16.188 -1.371 -3.51 1 97.5 100 ILE B N 1
ATOM 2244 C CA . ILE B 1 100 ? 16.094 0.029 -3.107 1 97.5 100 ILE B CA 1
ATOM 2245 C C . ILE B 1 100 ? 15.898 0.909 -4.34 1 97.5 100 ILE B C 1
ATOM 2247 O O . ILE B 1 100 ? 16.734 0.925 -5.238 1 97.5 100 ILE B O 1
ATOM 2251 N N . ASP B 1 101 ? 14.805 1.535 -4.473 1 98.44 101 ASP B N 1
ATOM 2252 C CA . ASP B 1 101 ? 14.562 2.562 -5.484 1 98.44 101 ASP B CA 1
ATOM 2253 C C . ASP B 1 101 ? 15 3.936 -4.988 1 98.44 101 ASP B C 1
ATOM 2255 O O . ASP B 1 101 ? 14.602 4.371 -3.904 1 98.44 101 ASP B O 1
ATOM 2259 N N . ILE B 1 102 ? 15.773 4.617 -5.762 1 98.25 102 ILE B N 1
ATOM 2260 C CA . ILE B 1 102 ? 16.344 5.891 -5.336 1 98.25 102 ILE B CA 1
ATOM 2261 C C . ILE B 1 102 ? 15.836 7.012 -6.242 1 98.25 102 ILE B C 1
ATOM 2263 O O . ILE B 1 102 ? 15.898 6.902 -7.469 1 98.25 102 ILE B O 1
ATOM 2267 N N . ASP B 1 103 ? 15.336 8 -5.688 1 97.81 103 ASP B N 1
ATOM 2268 C CA . ASP B 1 103 ? 14.914 9.234 -6.348 1 97.81 103 ASP B CA 1
ATOM 2269 C C . ASP B 1 103 ? 15.305 10.461 -5.516 1 97.81 103 ASP B C 1
ATOM 2271 O O . ASP B 1 103 ? 14.742 10.688 -4.445 1 97.81 103 ASP B O 1
ATOM 2275 N N . GLU B 1 104 ? 16.172 11.266 -5.973 1 94.25 104 GLU B N 1
ATOM 2276 C CA . GLU B 1 104 ? 16.719 12.391 -5.219 1 94.25 104 GLU B CA 1
ATOM 2277 C C . GLU B 1 104 ? 15.695 13.516 -5.09 1 94.25 104 GLU B C 1
ATOM 2279 O O . GLU B 1 104 ? 15.852 14.406 -4.25 1 94.25 104 GLU B O 1
ATOM 2284 N N . SER B 1 105 ? 14.711 13.523 -5.898 1 94.69 105 SER B N 1
ATOM 2285 C CA . SER B 1 105 ? 13.742 14.609 -5.898 1 94.69 105 SER B CA 1
ATOM 2286 C C . SER B 1 105 ? 12.508 14.25 -5.07 1 94.69 105 SER B C 1
ATOM 2288 O O . SER B 1 105 ? 11.5 14.945 -5.117 1 94.69 105 SER B O 1
ATOM 2290 N N . ARG B 1 106 ? 12.594 13.188 -4.352 1 96.44 106 ARG B N 1
ATOM 2291 C CA . ARG B 1 106 ? 11.469 12.797 -3.514 1 96.44 106 ARG B CA 1
ATOM 2292 C C . ARG B 1 106 ? 11.914 12.547 -2.076 1 96.44 106 ARG B C 1
ATOM 2294 O O . ARG B 1 106 ? 13.102 12.32 -1.821 1 96.44 106 ARG B O 1
ATOM 2301 N N . TYR B 1 107 ? 11.055 12.805 -1.146 1 95.38 107 TYR B N 1
ATOM 2302 C CA . TYR B 1 107 ? 11.242 12.336 0.225 1 95.38 107 TYR B CA 1
ATOM 2303 C C . TYR B 1 107 ? 10.156 11.336 0.614 1 95.38 107 TYR B C 1
ATOM 2305 O O . TYR B 1 107 ? 8.969 11.617 0.461 1 95.38 107 TYR B O 1
ATOM 2313 N N . PRO B 1 108 ? 10.453 10.203 1.264 1 97 108 PRO B N 1
ATOM 2314 C CA . PRO B 1 108 ? 11.789 9.625 1.46 1 97 108 PRO B CA 1
ATOM 2315 C C . PRO B 1 108 ? 12.516 9.359 0.144 1 97 108 PRO B C 1
ATOM 2317 O O . PRO B 1 108 ? 11.898 8.898 -0.822 1 97 108 PRO B O 1
ATOM 2320 N N . GLN B 1 109 ? 13.742 9.531 0.086 1 96.88 109 GLN B N 1
ATOM 2321 C CA . GLN B 1 109 ? 14.523 9.398 -1.136 1 96.88 109 GLN B CA 1
ATOM 2322 C C . GLN B 1 109 ? 14.672 7.93 -1.53 1 96.88 109 GLN B C 1
ATOM 2324 O O . GLN B 1 109 ? 14.75 7.605 -2.717 1 96.88 109 GLN B O 1
ATOM 2329 N N . LYS B 1 110 ? 14.836 7.145 -0.534 1 98.31 110 LYS B N 1
ATOM 2330 C CA . LYS B 1 110 ? 15 5.711 -0.751 1 98.31 110 LYS B CA 1
ATOM 2331 C C . LYS B 1 110 ? 13.758 4.941 -0.304 1 98.31 110 LYS B C 1
ATOM 2333 O O . LYS B 1 110 ? 13.25 5.16 0.796 1 98.31 110 LYS B O 1
ATOM 2338 N N . LEU B 1 111 ? 13.227 4.121 -1.211 1 98.69 111 LEU B N 1
ATOM 2339 C CA . LEU B 1 111 ? 12.094 3.252 -0.914 1 98.69 111 LEU B CA 1
ATOM 2340 C C . LEU B 1 111 ? 12.391 1.811 -1.314 1 98.69 111 LEU B C 1
ATOM 2342 O O . LEU B 1 111 ? 13.109 1.568 -2.291 1 98.69 111 LEU B O 1
ATOM 2346 N N . ALA B 1 112 ? 11.883 0.885 -0.553 1 98.56 112 ALA B N 1
ATOM 2347 C CA . ALA B 1 112 ? 11.961 -0.528 -0.913 1 98.56 112 ALA B CA 1
ATOM 2348 C C . ALA B 1 112 ? 10.844 -0.91 -1.877 1 98.56 112 ALA B C 1
ATOM 2350 O O . ALA B 1 112 ? 9.664 -0.711 -1.577 1 98.56 112 ALA B O 1
ATOM 2351 N N . PHE B 1 113 ? 11.203 -1.411 -3.023 1 98.38 113 PHE B N 1
ATOM 2352 C CA . PHE B 1 113 ? 10.273 -1.886 -4.043 1 98.38 113 PHE B CA 1
ATOM 2353 C C . PHE B 1 113 ? 10.375 -3.398 -4.203 1 98.38 113 PHE B C 1
ATOM 2355 O O . PHE B 1 113 ? 11.477 -3.943 -4.32 1 98.38 113 PHE B O 1
ATOM 2362 N N . ALA B 1 114 ? 9.242 -4.027 -4.176 1 97.94 114 ALA B N 1
ATOM 2363 C CA . ALA B 1 114 ? 9.258 -5.445 -4.539 1 97.94 114 ALA B CA 1
ATOM 2364 C C . ALA B 1 114 ? 9.602 -5.629 -6.016 1 97.94 114 ALA B C 1
ATOM 2366 O O . ALA B 1 114 ? 9.125 -4.871 -6.867 1 97.94 114 ALA B O 1
ATOM 2367 N N . GLN B 1 115 ? 10.43 -6.57 -6.312 1 97.31 115 GLN B N 1
ATOM 2368 C CA . GLN B 1 115 ? 10.805 -6.934 -7.676 1 97.31 115 GLN B CA 1
ATOM 2369 C C . GLN B 1 115 ? 10.578 -8.422 -7.93 1 97.31 115 GLN B C 1
ATOM 2371 O O . GLN B 1 115 ? 11.156 -9.266 -7.25 1 97.31 115 GLN B O 1
ATOM 2376 N N . CYS B 1 116 ? 9.758 -8.711 -8.945 1 97.62 116 CYS B N 1
ATOM 2377 C CA . CYS B 1 116 ? 9.539 -10.102 -9.297 1 97.62 116 CYS B CA 1
ATOM 2378 C C . CYS B 1 116 ? 10.805 -10.727 -9.883 1 97.62 116 CYS B C 1
ATOM 2380 O O . CYS B 1 116 ? 11.391 -10.18 -10.828 1 97.62 116 CYS B O 1
ATOM 2382 N N . LEU B 1 117 ? 11.148 -11.844 -9.367 1 96.44 117 LEU B N 1
ATOM 2383 C CA . LEU B 1 117 ? 12.445 -12.422 -9.695 1 96.44 117 LEU B CA 1
ATOM 2384 C C . LEU B 1 117 ? 12.367 -13.227 -10.992 1 96.44 117 LEU B C 1
ATOM 2386 O O . LEU B 1 117 ? 13.391 -13.508 -11.617 1 96.44 117 LEU B O 1
ATOM 2390 N N . CYS B 1 118 ? 11.188 -13.656 -11.414 1 96.5 118 CYS B N 1
ATOM 2391 C CA . CYS B 1 118 ? 10.984 -14.438 -12.625 1 96.5 118 CYS B CA 1
ATOM 2392 C C . CYS B 1 118 ? 10.078 -13.695 -13.602 1 96.5 118 CYS B C 1
ATOM 2394 O O . CYS B 1 118 ? 9.281 -12.844 -13.195 1 96.5 118 CYS B O 1
ATOM 2396 N N . SER B 1 119 ? 10.242 -13.977 -14.945 1 96.19 119 SER B N 1
ATOM 2397 C CA . SER B 1 119 ? 9.273 -13.508 -15.93 1 96.19 119 SER B CA 1
ATOM 2398 C C . SER B 1 119 ? 7.996 -14.344 -15.891 1 96.19 119 SER B C 1
ATOM 2400 O O . SER B 1 119 ? 6.891 -13.797 -15.984 1 96.19 119 SER B O 1
ATOM 2402 N N . GLY B 1 120 ? 8.242 -15.648 -15.805 1 97.06 120 GLY B N 1
ATOM 2403 C CA . GLY B 1 120 ? 7.141 -16.578 -15.586 1 97.06 120 GLY B CA 1
ATOM 2404 C C . GLY B 1 120 ? 6.902 -16.875 -14.117 1 97.06 120 GLY B C 1
ATOM 2405 O O . GLY B 1 120 ? 7.078 -16.016 -13.266 1 97.06 120 GLY B O 1
ATOM 2406 N N . CYS B 1 121 ? 6.316 -18.016 -13.82 1 97 121 CYS B N 1
ATOM 2407 C CA . CYS B 1 121 ? 6.117 -18.5 -12.453 1 97 121 CYS B CA 1
ATOM 2408 C C . CYS B 1 121 ? 6.715 -19.875 -12.266 1 97 121 CYS B C 1
ATOM 2410 O O . CYS B 1 121 ? 7.008 -20.578 -13.242 1 97 121 CYS B O 1
ATOM 2412 N N . ILE B 1 122 ? 6.918 -20.188 -11.016 1 94.69 122 ILE B N 1
ATOM 2413 C CA . ILE B 1 122 ? 7.574 -21.469 -10.727 1 94.69 122 ILE B CA 1
ATOM 2414 C C . ILE B 1 122 ? 6.531 -22.578 -10.664 1 94.69 122 ILE B C 1
ATOM 2416 O O . ILE B 1 122 ? 5.477 -22.422 -10.055 1 94.69 122 ILE B O 1
ATOM 2420 N N . ASP B 1 123 ? 6.859 -23.641 -11.336 1 91.5 123 ASP B N 1
ATOM 2421 C CA . ASP B 1 123 ? 6.07 -24.859 -11.195 1 91.5 123 ASP B CA 1
ATOM 2422 C C . ASP B 1 123 ? 6.355 -25.547 -9.867 1 91.5 123 ASP B C 1
ATOM 2424 O O . ASP B 1 123 ? 7.5 -25.922 -9.586 1 91.5 123 ASP B O 1
ATOM 2428 N N . PRO B 1 124 ? 5.32 -25.703 -9.078 1 87.25 124 PRO B N 1
ATOM 2429 C CA . PRO B 1 124 ? 5.57 -26.281 -7.746 1 87.25 124 PRO B CA 1
ATOM 2430 C C . PRO B 1 124 ? 6.062 -27.719 -7.805 1 87.25 124 PRO B C 1
ATOM 2432 O O . PRO B 1 124 ? 6.668 -28.203 -6.848 1 87.25 124 PRO B O 1
ATOM 2435 N N . ASN B 1 125 ? 5.82 -28.406 -8.859 1 86 125 ASN B N 1
ATOM 2436 C CA . ASN B 1 125 ? 6.234 -29.797 -8.984 1 86 125 ASN B CA 1
ATOM 2437 C C . ASN B 1 125 ? 7.707 -29.922 -9.367 1 86 125 ASN B C 1
ATOM 2439 O O . ASN B 1 125 ? 8.445 -30.703 -8.773 1 86 125 ASN B O 1
ATOM 2443 N N . SER B 1 126 ? 8.125 -29.125 -10.359 1 87.56 126 SER B N 1
ATOM 2444 C CA . SER B 1 126 ? 9.5 -29.203 -10.844 1 87.56 126 SER B CA 1
ATOM 2445 C C . SER B 1 126 ? 10.414 -28.266 -10.055 1 87.56 126 SER B C 1
ATOM 2447 O O . SER B 1 126 ? 11.625 -28.469 -10.023 1 87.56 126 SER B O 1
ATOM 2449 N N . GLY B 1 127 ? 9.828 -27.219 -9.562 1 89 127 GLY B N 1
ATOM 2450 C CA . GLY B 1 127 ? 10.602 -26.203 -8.875 1 89 127 GLY B CA 1
ATOM 2451 C C . GLY B 1 127 ? 11.242 -25.203 -9.812 1 89 127 GLY B C 1
ATOM 2452 O O . GLY B 1 127 ? 11.977 -24.312 -9.367 1 89 127 GLY B O 1
ATOM 2453 N N . THR B 1 128 ? 10.93 -25.359 -11.094 1 92.25 128 THR B N 1
ATOM 2454 C CA . THR B 1 128 ? 11.562 -24.484 -12.086 1 92.25 128 THR B CA 1
ATOM 2455 C C . THR B 1 128 ? 10.531 -23.547 -12.711 1 92.25 128 THR B C 1
ATOM 2457 O O . THR B 1 128 ? 9.328 -23.797 -12.633 1 92.25 128 THR B O 1
ATOM 2460 N N . GLU B 1 129 ? 11.039 -22.484 -13.297 1 94.75 129 GLU B N 1
ATOM 2461 C CA . GLU B 1 129 ? 10.195 -21.469 -13.914 1 94.75 129 GLU B CA 1
ATOM 2462 C C . GLU B 1 129 ? 9.469 -22.031 -15.133 1 94.75 129 GLU B C 1
ATOM 2464 O O . GLU B 1 129 ? 10.047 -22.781 -15.914 1 94.75 129 GLU B O 1
ATOM 2469 N N . THR B 1 130 ? 8.297 -21.75 -15.258 1 92.81 130 THR B N 1
ATOM 2470 C CA . THR B 1 130 ? 7.496 -22.031 -16.438 1 92.81 130 THR B CA 1
ATOM 2471 C C . THR B 1 130 ? 6.98 -20.75 -17.078 1 92.81 130 THR B C 1
ATOM 2473 O O . THR B 1 130 ? 6.621 -19.797 -16.375 1 92.81 130 THR B O 1
ATOM 2476 N N . ALA B 1 131 ? 6.867 -20.766 -18.391 1 92.62 131 ALA B N 1
ATOM 2477 C CA . ALA B 1 131 ? 6.41 -19.594 -19.125 1 92.62 131 ALA B CA 1
ATOM 2478 C C . ALA B 1 131 ? 4.898 -19.641 -19.344 1 92.62 131 ALA B C 1
ATOM 2480 O O . ALA B 1 131 ? 4.328 -18.734 -19.938 1 92.62 131 ALA B O 1
ATOM 2481 N N . SER B 1 132 ? 4.297 -20.609 -18.812 1 92.31 132 SER B N 1
ATOM 2482 C CA . SER B 1 132 ? 2.852 -20.734 -18.969 1 92.31 132 SER B CA 1
ATOM 2483 C C . SER B 1 132 ? 2.117 -19.625 -18.234 1 92.31 132 SER B C 1
ATOM 2485 O O . SER B 1 132 ? 0.941 -19.359 -18.5 1 92.31 132 SER B O 1
ATOM 2487 N N . LEU B 1 133 ? 2.738 -19.078 -17.266 1 95 133 LEU B N 1
ATOM 2488 C CA . LEU B 1 133 ? 2.209 -17.969 -16.484 1 95 133 LEU B CA 1
ATOM 2489 C C . LEU B 1 133 ? 3.162 -16.781 -16.516 1 95 133 LEU B C 1
ATOM 2491 O O . LEU B 1 133 ? 4.328 -16.922 -16.891 1 95 133 LEU B O 1
ATOM 2495 N N . ASN B 1 134 ? 2.576 -15.625 -16.25 1 96.56 134 ASN B N 1
ATOM 2496 C CA . ASN B 1 134 ? 3.395 -14.43 -16.094 1 96.56 134 ASN B CA 1
ATOM 2497 C C . ASN B 1 134 ? 3.457 -13.984 -14.633 1 96.56 134 ASN B C 1
ATOM 2499 O O . ASN B 1 134 ? 2.436 -13.953 -13.945 1 96.56 134 ASN B O 1
ATOM 2503 N N . SER B 1 135 ? 4.652 -13.727 -14.18 1 97.81 135 SER B N 1
ATOM 2504 C CA . SER B 1 135 ? 4.836 -13.078 -12.891 1 97.81 135 SER B CA 1
ATOM 2505 C C . SER B 1 135 ? 4.723 -11.562 -13.008 1 97.81 135 SER B C 1
ATOM 2507 O O . SER B 1 135 ? 5.48 -10.938 -13.758 1 97.81 135 SER B O 1
ATOM 2509 N N . VAL B 1 136 ? 3.734 -10.992 -12.305 1 97.94 136 VAL B N 1
ATOM 2510 C CA . VAL B 1 136 ? 3.514 -9.555 -12.438 1 97.94 136 VAL B CA 1
ATOM 2511 C C . VAL B 1 136 ? 3.447 -8.914 -11.055 1 97.94 136 VAL B C 1
ATOM 2513 O O . VAL B 1 136 ? 3.014 -9.539 -10.086 1 97.94 136 VAL B O 1
ATOM 2516 N N . PRO B 1 137 ? 3.895 -7.66 -10.969 1 98.25 137 PRO B N 1
ATOM 2517 C CA . PRO B 1 137 ? 3.883 -6.984 -9.672 1 98.25 137 PRO B CA 1
ATOM 2518 C C . PRO B 1 137 ? 2.48 -6.555 -9.242 1 98.25 137 PRO B C 1
ATOM 2520 O O . PRO B 1 137 ? 1.63 -6.273 -10.086 1 98.25 137 PRO B O 1
ATOM 2523 N N . ILE B 1 138 ? 2.236 -6.629 -7.992 1 98.12 138 ILE B N 1
ATOM 2524 C CA . ILE B 1 138 ? 1.106 -5.961 -7.355 1 98.12 138 ILE B CA 1
ATOM 2525 C C . ILE B 1 138 ? 1.557 -4.617 -6.777 1 98.12 138 ILE B C 1
ATOM 2527 O O . ILE B 1 138 ? 2.475 -4.566 -5.957 1 98.12 138 ILE B O 1
ATOM 2531 N N . ASP B 1 139 ? 0.855 -3.592 -7.168 1 96.62 139 ASP B N 1
ATOM 2532 C CA . ASP B 1 139 ? 1.261 -2.246 -6.773 1 96.62 139 ASP B CA 1
ATOM 2533 C C . ASP B 1 139 ? 0.326 -1.683 -5.707 1 96.62 139 ASP B C 1
ATOM 2535 O O . ASP B 1 139 ? -0.846 -2.059 -5.637 1 96.62 139 ASP B O 1
ATOM 2539 N N . GLN B 1 140 ? 0.896 -0.817 -4.965 1 96.06 140 GLN B N 1
ATOM 2540 C CA . GLN B 1 140 ? 0.113 -0.005 -4.039 1 96.06 140 GLN B CA 1
ATOM 2541 C C . GLN B 1 140 ? 0.519 1.464 -4.117 1 96.06 140 GLN B C 1
ATOM 2543 O O . GLN B 1 140 ? 1.656 1.781 -4.469 1 96.06 140 GLN B O 1
ATOM 2548 N N . THR B 1 141 ? -0.427 2.271 -3.822 1 96.5 141 THR B N 1
ATOM 2549 C CA . THR B 1 141 ? -0.178 3.709 -3.842 1 96.5 141 THR B CA 1
ATOM 2550 C C . THR B 1 141 ? 0.41 4.176 -2.514 1 96.5 141 THR B C 1
ATOM 2552 O O . THR B 1 141 ? -0.039 3.75 -1.446 1 96.5 141 THR B O 1
ATOM 2555 N N . MET B 1 142 ? 1.43 5.059 -2.584 1 97 142 MET B N 1
ATOM 2556 C CA . MET B 1 142 ? 2.061 5.641 -1.403 1 97 142 MET B CA 1
ATOM 2557 C C . MET B 1 142 ? 2.281 7.141 -1.589 1 97 142 MET B C 1
ATOM 2559 O O . MET B 1 142 ? 2.656 7.586 -2.674 1 97 142 MET B O 1
ATOM 2563 N N . MET B 1 143 ? 2.01 7.934 -0.525 1 96.19 143 MET B N 1
ATOM 2564 C CA . MET B 1 143 ? 2.266 9.367 -0.528 1 96.19 143 MET B CA 1
ATOM 2565 C C . MET B 1 143 ? 3.748 9.656 -0.321 1 96.19 143 MET B C 1
ATOM 2567 O O . MET B 1 143 ? 4.395 9.039 0.525 1 96.19 143 MET B O 1
ATOM 2571 N N . VAL B 1 144 ? 4.27 10.508 -1.058 1 97.5 144 VAL B N 1
ATOM 2572 C CA . VAL B 1 144 ? 5.637 11 -0.919 1 97.5 144 VAL B CA 1
ATOM 2573 C C . VAL B 1 144 ? 5.66 12.516 -1.059 1 97.5 144 VAL B C 1
ATOM 2575 O O . VAL B 1 144 ? 4.641 13.133 -1.385 1 97.5 144 VAL B O 1
ATOM 2578 N N . LEU B 1 145 ? 6.781 13.141 -0.723 1 96.38 145 LEU B N 1
ATOM 2579 C CA . LEU B 1 145 ? 6.992 14.57 -0.926 1 96.38 145 LEU B CA 1
ATOM 2580 C C . LEU B 1 145 ? 7.93 14.82 -2.102 1 96.38 145 LEU B C 1
ATOM 2582 O O . LEU B 1 145 ? 9.039 14.273 -2.145 1 96.38 145 LEU B O 1
ATOM 2586 N N . ARG B 1 146 ? 7.48 15.516 -3.041 1 96.94 146 ARG B N 1
ATOM 2587 C CA . ARG B 1 146 ? 8.281 15.875 -4.207 1 96.94 146 ARG B CA 1
ATOM 2588 C C . ARG B 1 146 ? 8.953 17.234 -4.016 1 96.94 146 ARG B C 1
ATOM 2590 O O . ARG B 1 146 ? 8.289 18.219 -3.668 1 96.94 146 ARG B O 1
ATOM 2597 N N . LYS B 1 147 ? 10.227 17.203 -4.191 1 94.62 147 LYS B N 1
ATOM 2598 C CA . LYS B 1 147 ? 11.023 18.422 -4.113 1 94.62 147 LYS B CA 1
ATOM 2599 C C . LYS B 1 147 ? 10.953 19.219 -5.418 1 94.62 147 LYS B C 1
ATOM 2601 O O . LYS B 1 147 ? 11.242 18.672 -6.488 1 94.62 147 LYS B O 1
ATOM 2606 N N . LYS B 1 148 ? 10.539 20.406 -5.359 1 93.88 148 LYS B N 1
ATOM 2607 C CA . LYS B 1 148 ? 10.453 21.297 -6.516 1 93.88 148 LYS B CA 1
ATOM 2608 C C . LYS B 1 148 ? 11.172 22.609 -6.246 1 93.88 148 LYS B C 1
ATOM 2610 O O . LYS B 1 148 ? 11.266 23.047 -5.094 1 93.88 148 LYS B O 1
ATOM 2615 N N . ARG B 1 149 ? 11.625 23.172 -7.324 1 92.12 149 ARG B N 1
ATOM 2616 C CA . ARG B 1 149 ? 12.242 24.484 -7.176 1 92.12 149 ARG B CA 1
ATOM 2617 C C . ARG B 1 149 ? 11.203 25.531 -6.809 1 92.12 149 ARG B C 1
ATOM 2619 O O . ARG B 1 149 ? 10.094 25.531 -7.34 1 92.12 149 ARG B O 1
ATOM 2626 N N . CYS B 1 150 ? 11.664 26.438 -6.02 1 92.44 150 CYS B N 1
ATOM 2627 C CA . CYS B 1 150 ? 10.781 27.547 -5.668 1 92.44 150 CYS B CA 1
ATOM 2628 C C . CYS B 1 150 ? 10.727 28.578 -6.789 1 92.44 150 CYS B C 1
ATOM 2630 O O . CYS B 1 150 ? 11.75 28.922 -7.375 1 92.44 150 CYS B O 1
ATOM 2632 N N . PRO B 1 151 ? 9.508 28.984 -7.309 1 85.06 151 PRO B N 1
ATOM 2633 C CA . PRO B 1 151 ? 9.367 29.891 -8.453 1 85.06 151 PRO B CA 1
ATOM 2634 C C . PRO B 1 151 ? 10.195 31.172 -8.297 1 85.06 151 PRO B C 1
ATOM 2636 O O . PRO B 1 151 ? 10.773 31.656 -9.273 1 85.06 151 PRO B O 1
ATOM 2639 N N . ASN B 1 152 ? 10.477 31.75 -7.137 1 81.94 152 ASN B N 1
ATOM 2640 C CA . ASN B 1 152 ? 11.109 33.062 -6.977 1 81.94 152 ASN B CA 1
ATOM 2641 C C . ASN B 1 152 ? 12.398 32.938 -6.164 1 81.94 152 ASN B C 1
ATOM 2643 O O . ASN B 1 152 ? 12.945 33.969 -5.73 1 81.94 152 ASN B O 1
ATOM 2647 N N . GLN B 1 153 ? 12.766 31.766 -6.008 1 79.31 153 GLN B N 1
ATOM 2648 C CA . GLN B 1 153 ? 14.008 31.547 -5.266 1 79.31 153 GLN B CA 1
ATOM 2649 C C . GLN B 1 153 ? 14.812 30.406 -5.883 1 79.31 153 GLN B C 1
ATOM 2651 O O . GLN B 1 153 ? 14.547 29.234 -5.609 1 79.31 153 GLN B O 1
ATOM 2656 N N . LEU B 1 154 ? 15.805 30.734 -6.68 1 77.5 154 LEU B N 1
ATOM 2657 C CA . LEU B 1 154 ? 16.531 29.766 -7.5 1 77.5 154 LEU B CA 1
ATOM 2658 C C . LEU B 1 154 ? 17.25 28.734 -6.629 1 77.5 154 LEU B C 1
ATOM 2660 O O . LEU B 1 154 ? 17.422 27.594 -7.031 1 77.5 154 LEU B O 1
ATOM 2664 N N . SER B 1 155 ? 17.562 29.109 -5.398 1 87.19 155 SER B N 1
ATOM 2665 C CA . SER B 1 155 ? 18.391 28.203 -4.613 1 87.19 155 SER B CA 1
ATOM 2666 C C . SER B 1 155 ? 17.578 27.547 -3.496 1 87.19 155 SER B C 1
ATOM 2668 O O . SER B 1 155 ? 18.141 27.047 -2.521 1 87.19 155 SER B O 1
ATOM 2670 N N . SER B 1 156 ? 16.281 27.688 -3.705 1 93.12 156 SER B N 1
ATOM 2671 C CA . SER B 1 156 ? 15.43 27.125 -2.666 1 93.12 156 SER B CA 1
ATOM 2672 C C . SER B 1 156 ? 14.43 26.125 -3.254 1 93.12 156 SER B C 1
ATOM 2674 O O . SER B 1 156 ? 14.195 26.125 -4.465 1 93.12 156 SER B O 1
ATOM 2676 N N . TYR B 1 157 ? 13.969 25.281 -2.398 1 94.31 157 TYR B N 1
ATOM 2677 C CA . TYR B 1 157 ? 13.086 24.203 -2.826 1 94.31 157 TYR B CA 1
ATOM 2678 C C . TYR B 1 157 ? 11.828 24.156 -1.961 1 94.31 157 TYR B C 1
ATOM 2680 O O . TYR B 1 157 ? 11.844 24.594 -0.811 1 94.31 157 TYR B O 1
ATOM 2688 N N . MET B 1 158 ? 10.773 23.719 -2.52 1 94.31 158 MET B N 1
ATOM 2689 C CA . MET B 1 158 ? 9.531 23.438 -1.808 1 94.31 158 MET B CA 1
ATOM 2690 C C . MET B 1 158 ? 9.109 21.984 -1.988 1 94.31 158 MET B C 1
ATOM 2692 O O . MET B 1 158 ? 9.617 21.297 -2.871 1 94.31 158 MET B O 1
ATOM 2696 N N . PHE B 1 159 ? 8.25 21.547 -1.051 1 93.5 159 PHE B N 1
ATOM 2697 C CA . PHE B 1 159 ? 7.77 20.172 -1.119 1 93.5 159 PHE B CA 1
ATOM 2698 C C . PHE B 1 159 ? 6.277 20.125 -1.412 1 93.5 159 PHE B C 1
ATOM 2700 O O . PHE B 1 159 ? 5.516 20.953 -0.889 1 93.5 159 PHE B O 1
ATOM 2707 N N . GLU B 1 160 ? 5.906 19.188 -2.316 1 93.81 160 GLU B N 1
ATOM 2708 C CA . GLU B 1 160 ? 4.512 18.891 -2.627 1 93.81 160 GLU B CA 1
ATOM 2709 C C . GLU B 1 160 ? 4.211 17.406 -2.469 1 93.81 160 GLU B C 1
ATOM 2711 O O . GLU B 1 160 ? 5.078 16.562 -2.711 1 93.81 160 GLU B O 1
ATOM 2716 N N . THR B 1 161 ? 2.996 17.172 -2.08 1 95.06 161 THR B N 1
ATOM 2717 C CA . THR B 1 161 ? 2.609 15.773 -1.911 1 95.06 161 THR B CA 1
ATOM 2718 C C . THR B 1 161 ? 2.354 15.117 -3.266 1 95.06 161 THR B C 1
ATOM 2720 O O . THR B 1 161 ? 1.771 15.734 -4.16 1 95.06 161 THR B O 1
ATOM 2723 N N . GLU B 1 162 ? 2.889 14.016 -3.457 1 97.31 162 GLU B N 1
ATOM 2724 C CA . GLU B 1 162 ? 2.693 13.164 -4.629 1 97.31 162 GLU B CA 1
ATOM 2725 C C . GLU B 1 162 ? 2.342 11.734 -4.223 1 97.31 162 GLU B C 1
ATOM 2727 O O . GLU B 1 162 ? 2.74 11.273 -3.148 1 97.31 162 GLU B O 1
ATOM 2732 N N . TYR B 1 163 ? 1.508 11.109 -5.051 1 97.19 163 TYR B N 1
ATOM 2733 C CA . TYR B 1 163 ? 1.119 9.727 -4.805 1 97.19 163 TYR B CA 1
ATOM 2734 C C . TYR B 1 163 ? 1.664 8.805 -5.887 1 97.19 163 TYR B C 1
ATOM 2736 O O . TYR B 1 163 ? 1.26 8.891 -7.051 1 97.19 163 TYR B O 1
ATOM 2744 N N . ILE B 1 164 ? 2.518 7.879 -5.461 1 98.06 164 ILE B N 1
ATOM 2745 C CA . ILE B 1 164 ? 3.227 7.047 -6.426 1 98.06 164 ILE B CA 1
ATOM 2746 C C . ILE B 1 164 ? 2.816 5.586 -6.246 1 98.06 164 ILE B C 1
ATOM 2748 O O . ILE B 1 164 ? 2.299 5.207 -5.195 1 98.06 164 ILE B O 1
ATOM 2752 N N . LYS B 1 165 ? 3.049 4.805 -7.352 1 97.75 165 LYS B N 1
ATOM 2753 C CA . LYS B 1 165 ? 2.867 3.359 -7.277 1 97.75 165 LYS B CA 1
ATOM 2754 C C . LYS B 1 165 ? 4.121 2.676 -6.742 1 97.75 165 LYS B C 1
ATOM 2756 O O . LYS B 1 165 ? 5.23 2.951 -7.203 1 97.75 165 LYS B O 1
ATOM 2761 N N . VAL B 1 166 ? 3.941 1.914 -5.742 1 97.88 166 VAL B N 1
ATOM 2762 C CA . VAL B 1 166 ? 5.016 1.131 -5.141 1 97.88 166 VAL B CA 1
ATOM 2763 C C . VAL B 1 166 ? 4.691 -0.358 -5.246 1 97.88 166 VAL B C 1
ATOM 2765 O O . VAL B 1 166 ? 3.695 -0.826 -4.691 1 97.88 166 VAL B O 1
ATOM 2768 N N . PRO B 1 167 ? 5.516 -1.126 -6.02 1 98.38 167 PRO B N 1
ATOM 2769 C CA . PRO B 1 167 ? 5.293 -2.574 -6.016 1 98.38 167 PRO B CA 1
ATOM 2770 C C . PRO B 1 167 ? 5.523 -3.203 -4.645 1 98.38 167 PRO B C 1
ATOM 2772 O O . PRO B 1 167 ? 6.508 -2.887 -3.971 1 98.38 167 PRO B O 1
ATOM 2775 N N . VAL B 1 168 ? 4.617 -4.125 -4.266 1 97.81 168 VAL B N 1
ATOM 2776 C CA . VAL B 1 168 ? 4.676 -4.629 -2.896 1 97.81 168 VAL B CA 1
ATOM 2777 C C . VAL B 1 168 ? 4.762 -6.152 -2.91 1 97.81 168 VAL B C 1
ATOM 2779 O O . VAL B 1 168 ? 4.98 -6.777 -1.868 1 97.81 168 VAL B O 1
ATOM 2782 N N . GLY B 1 169 ? 4.562 -6.742 -4.016 1 98.12 169 GLY B N 1
ATOM 2783 C CA . GLY B 1 169 ? 4.617 -8.18 -4.215 1 98.12 169 GLY B CA 1
ATOM 2784 C C . GLY B 1 169 ? 4.34 -8.594 -5.648 1 98.12 169 GLY B C 1
ATOM 2785 O O . GLY B 1 169 ? 4.191 -7.746 -6.527 1 98.12 169 GLY B O 1
ATOM 2786 N N . CYS B 1 170 ? 4.301 -9.883 -5.832 1 98.5 170 CYS B N 1
ATOM 2787 C CA . CYS B 1 170 ? 4.078 -10.406 -7.172 1 98.5 170 CYS B CA 1
ATOM 2788 C C . CYS B 1 170 ? 3.006 -11.492 -7.164 1 98.5 170 CYS B C 1
ATOM 2790 O O . CYS B 1 170 ? 2.775 -12.133 -6.141 1 98.5 170 CYS B O 1
ATOM 2792 N N . THR B 1 171 ? 2.369 -11.648 -8.242 1 98.31 171 THR B N 1
ATOM 2793 C CA . THR B 1 171 ? 1.355 -12.68 -8.422 1 98.31 171 THR B CA 1
ATOM 2794 C C . THR B 1 171 ? 1.467 -13.312 -9.805 1 98.31 171 THR B C 1
ATOM 2796 O O . THR B 1 171 ? 2.072 -12.734 -10.711 1 98.31 171 THR B O 1
ATOM 2799 N N . CYS B 1 172 ? 0.947 -14.531 -9.93 1 97.44 172 CYS B N 1
ATOM 2800 C CA . CYS B 1 172 ? 0.976 -15.25 -11.203 1 97.44 172 CYS B CA 1
ATOM 2801 C C . CYS B 1 172 ? -0.339 -15.078 -11.953 1 97.44 172 CYS B C 1
ATOM 2803 O O . CYS B 1 172 ? -1.412 -15.305 -11.398 1 97.44 172 CYS B O 1
ATOM 2805 N N . VAL B 1 173 ? -0.215 -14.695 -13.258 1 95.88 173 VAL B N 1
ATOM 2806 C CA . VAL B 1 173 ? -1.418 -14.477 -14.055 1 95.88 173 VAL B CA 1
ATOM 2807 C C . VAL B 1 173 ? -1.32 -15.25 -15.359 1 95.88 173 VAL B C 1
ATOM 2809 O O . VAL B 1 173 ? -0.22 -15.539 -15.844 1 95.88 173 VAL B O 1
ATOM 2812 N N . ILE B 1 174 ? -2.48 -15.555 -15.875 1 92.81 174 ILE B N 1
ATOM 2813 C CA . ILE B 1 174 ? -2.525 -16.125 -17.219 1 92.81 174 ILE B CA 1
ATOM 2814 C C . ILE B 1 174 ? -2.135 -15.055 -18.234 1 92.81 174 ILE B C 1
ATOM 2816 O O . ILE B 1 174 ? -2.596 -13.914 -18.156 1 92.81 174 ILE B O 1
ATOM 2820 N N . PRO B 1 175 ? -1.244 -15.453 -19.25 1 90.25 175 PRO B N 1
ATOM 2821 C CA . PRO B 1 175 ? -0.837 -14.477 -20.266 1 90.25 175 PRO B CA 1
ATOM 2822 C C . PRO B 1 175 ? -2.012 -13.961 -21.078 1 90.25 175 PRO B C 1
ATOM 2824 O O . PRO B 1 175 ? -2.98 -14.688 -21.312 1 90.25 175 PRO B O 1
ATOM 2827 N N . ARG B 1 176 ? -1.808 -12.633 -21.5 1 84.12 176 ARG B N 1
ATOM 2828 C CA . ARG B 1 176 ? -2.818 -12.062 -22.375 1 84.12 176 ARG B CA 1
ATOM 2829 C C . ARG B 1 176 ? -2.766 -12.703 -23.766 1 84.12 176 ARG B C 1
ATOM 2831 O O . ARG B 1 176 ? -1.69 -13.07 -24.234 1 84.12 176 ARG B O 1
ATOM 2838 N N . GLN B 1 177 ? -3.936 -13.008 -24.359 1 73.06 177 GLN B N 1
ATOM 2839 C CA . GLN B 1 177 ? -3.984 -13.531 -25.719 1 73.06 177 GLN B CA 1
ATOM 2840 C C . GLN B 1 177 ? -4.133 -12.406 -26.75 1 73.06 177 GLN B C 1
ATOM 2842 O O . GLN B 1 177 ? -4.699 -11.359 -26.438 1 73.06 177 GLN B O 1
#

Sequence (354 aa):
MLKGRTTVHHKSHHSHHNHLCFTEKEIEASIQDIVKQVVGKMVHLDRYPAVYLVPHLEDILNRRRRKRRGEPDNSCPNLQSSQENGPIHDRSISPWSYRIDIDESRYPQKLAFAQCLCSGCIDPNSGTETASLNSVPIDQTMMVLRKKRCPNQLSSYMFETEYIKVPVGCTCVIPRQMLKGRTTVHHKSHHSHHNHLCFTEKEIEASIQDIVKQVVGKMVHLDRYPAVYLVPHLEDILNRRRRKRRGEPDNSCPNLQSSQENGPIHDRSISPWSYRIDIDESRYPQKLAFAQCLCSGCIDPNSGTETASLNSVPIDQTMMVLRKKRCPNQLSSYMFETEYIKVPVGCTCVIPRQ

pLDDT: mean 86.78, std 16.96, range [30.94, 98.69]

Secondary structure (DSSP, 8-state):
---------------------EEHHHHHHHHHHHHHHHH-TT--GGGSHHHHHHHHHHHHHHHHHHTT--S---SPP-GGGS-TTS-HHHHBSS-EEEEEEE-TTEESSEEEEEEES-SSEE-TTT-SEETTSEEEEEEEEEEEEEEEEETTEEEEEEEEEEEEEEEEEEEEEPPP-/---------------------EEHHHHHHHHHHHHHHHH-TT--GGGSHHHHHHHHHHHHHHHHHHTT--S---SPP-GGGS-TTS-HHHHBSS-EEEEEEE-TTEESSEEEEEEES-SSEE-TTT-SEETTSEEEEEEEEEEEEEEEEETTEEEEEEEEEEEEEEEEEEEEEPPP-

Radius of gyration: 26.54 Å; Cα contacts (8 Å, |Δi|>4): 659; chains: 2; bounding box: 67×95×88 Å

InterPro domains:
  IPR010345 Interleukin-17 family [PF06083] (92-173)
  IPR020440 Interleukin-17, chordata [PR01932] (94-106)
  IPR020440 Interleukin-17, chordata [PR01932] (113-122)
  IPR020440 Interleukin-17, chordata [PR01932] (159-173)
  IPR029034 Cystine-knot cytokine [G3DSA:2.10.90.10] (57-177)
  IPR029034 Cystine-knot cytokine [SSF57501] (56-176)

Organism: NCBI:txid247094